Protein AF-Q0RM24-F1 (afdb_monomer)

Nearest PDB structures (foldseek):
  3k3b-assembly3_A  TM=1.480E-01  e=2.741E-01  Homo sapiens
  4ck5-assembly1_C  TM=2.122E-01  e=7.166E-01  Homo sapiens
  8s0a-assembly1_6  TM=1.921E-01  e=1.192E+00  Homo sapiens
  7z2b-assembly1_K  TM=1.631E-01  e=8.984E-01  Plasmodium berghei

Solvent-accessible surface area (backbone atoms only — not comparable to full-atom values): 17421 Å² total; per-residue (Å²): 140,77,78,56,64,67,58,55,50,51,52,54,48,41,65,38,74,48,38,35,44,36,42,53,46,60,43,83,47,97,96,42,74,45,79,42,55,34,78,29,42,29,41,36,21,80,44,65,67,60,40,52,49,47,38,71,72,53,35,55,24,93,93,54,67,85,38,81,45,58,58,77,79,52,95,60,68,24,30,37,35,50,26,57,32,36,55,46,57,30,32,30,50,50,62,84,27,58,48,69,38,36,32,28,60,54,97,79,41,74,79,40,47,21,71,78,58,38,22,82,86,71,46,71,41,84,56,66,86,51,64,68,62,18,55,60,24,35,73,39,101,72,46,78,20,34,35,54,38,29,35,39,43,30,33,44,73,96,50,76,22,18,35,34,35,73,37,69,46,71,68,30,34,52,51,48,49,63,44,40,60,55,48,52,66,53,21,75,73,66,37,69,47,55,29,36,43,32,41,41,80,43,78,42,75,58,80,95,48,78,68,42,73,41,43,31,60,42,70,46,50,46,89,83,43,86,55,60,72,72,52,46,51,51,51,50,51,50,51,48,53,52,52,52,42,50,73,70,63,72,72,75,67,90,44,62,56,58,36,48,53,47,37,70,67,36,90,46,53,70,54,28,49,55,39,47,57,46,34,56,77,70,69,31,39,78,41,73,32,69,52,96,84,72,59,77,68,40,36,42,45,58,54,44,53,53,51,52,54,78,52,51,74,80,87,125

Structure (mmCIF, N/CA/C/O backbone):
data_AF-Q0RM24-F1
#
_entry.id   AF-Q0RM24-F1
#
loop_
_atom_site.group_PDB
_atom_site.id
_atom_site.type_symbol
_atom_site.label_atom_id
_atom_site.label_alt_id
_atom_site.label_comp_id
_atom_site.label_asym_id
_atom_site.label_entity_id
_atom_site.label_seq_id
_atom_site.pdbx_PDB_ins_code
_atom_site.Cartn_x
_atom_site.Cartn_y
_atom_site.Cartn_z
_atom_site.occupancy
_atom_site.B_iso_or_equiv
_atom_site.auth_seq_id
_atom_site.auth_comp_id
_atom_site.auth_asym_id
_atom_site.auth_atom_id
_atom_site.pdbx_PDB_model_num
ATOM 1 N N . MET A 1 1 ? -37.686 -8.444 -3.417 1.00 42.50 1 MET A N 1
ATOM 2 C CA . MET A 1 1 ? -36.220 -8.418 -3.630 1.00 42.50 1 MET A CA 1
ATOM 3 C C . MET A 1 1 ? -35.760 -6.973 -3.541 1.00 42.50 1 MET A C 1
ATOM 5 O O . MET A 1 1 ? -35.612 -6.316 -4.558 1.00 42.50 1 MET A O 1
ATOM 9 N N . THR A 1 2 ? -35.566 -6.469 -2.328 1.00 38.19 2 THR A N 1
ATOM 10 C CA . THR A 1 2 ? -35.021 -5.128 -2.092 1.00 38.19 2 THR A CA 1
ATOM 11 C C . THR A 1 2 ? -33.765 -5.365 -1.274 1.00 38.19 2 THR A C 1
ATOM 13 O O . THR A 1 2 ? -33.801 -5.351 -0.051 1.00 38.19 2 THR A O 1
ATOM 16 N N . ARG A 1 3 ? -32.674 -5.767 -1.942 1.00 46.25 3 ARG A N 1
ATOM 17 C CA . ARG A 1 3 ? -31.364 -5.755 -1.282 1.00 46.25 3 ARG A CA 1
ATOM 18 C C . ARG A 1 3 ? -31.120 -4.306 -0.884 1.00 46.25 3 ARG A C 1
ATOM 20 O O . ARG A 1 3 ? -31.219 -3.426 -1.736 1.00 46.25 3 ARG A O 1
ATOM 27 N N . ASP A 1 4 ? -30.916 -4.084 0.408 1.00 57.97 4 ASP A N 1
ATOM 28 C CA . ASP A 1 4 ? -30.814 -2.762 1.009 1.00 57.97 4 ASP A CA 1
ATOM 29 C C . ASP A 1 4 ? -29.691 -1.982 0.309 1.00 57.97 4 ASP A C 1
ATOM 31 O O . ASP A 1 4 ? -28.510 -2.344 0.368 1.00 57.97 4 ASP A O 1
ATOM 35 N N . ILE A 1 5 ? -30.071 -0.932 -0.420 1.00 59.28 5 ILE A N 1
ATOM 36 C CA . ILE A 1 5 ? -29.158 -0.054 -1.167 1.00 59.28 5 ILE A CA 1
ATOM 37 C C . ILE A 1 5 ? -28.063 0.473 -0.226 1.00 59.28 5 ILE A C 1
ATOM 39 O O . ILE A 1 5 ? -26.921 0.664 -0.643 1.00 59.28 5 ILE A O 1
ATOM 43 N N . THR A 1 6 ? -28.378 0.602 1.064 1.00 53.28 6 THR A N 1
ATOM 44 C CA . THR A 1 6 ? -27.465 1.007 2.132 1.00 53.28 6 THR A CA 1
ATOM 45 C C . THR A 1 6 ? -26.314 0.018 2.345 1.00 53.28 6 THR A C 1
ATOM 47 O O . THR A 1 6 ? -25.174 0.439 2.537 1.00 53.28 6 THR A O 1
ATOM 50 N N . GLU A 1 7 ? -26.566 -1.294 2.290 1.00 53.31 7 GLU A N 1
ATOM 51 C CA . GLU A 1 7 ? -25.530 -2.325 2.457 1.00 53.31 7 GLU A CA 1
ATOM 52 C C . GLU A 1 7 ? -24.589 -2.354 1.247 1.00 53.31 7 GLU A C 1
ATOM 54 O O . GLU A 1 7 ? -23.365 -2.353 1.394 1.00 53.31 7 GLU A O 1
ATOM 59 N N . THR A 1 8 ? -25.160 -2.264 0.043 1.00 57.41 8 THR A N 1
ATOM 60 C CA . THR A 1 8 ? -24.386 -2.186 -1.206 1.00 57.41 8 THR A CA 1
ATOM 61 C C . THR A 1 8 ? -23.528 -0.922 -1.242 1.00 57.41 8 THR A C 1
ATOM 63 O O . THR A 1 8 ? -22.347 -0.985 -1.582 1.00 57.41 8 THR A O 1
ATOM 66 N N . PHE A 1 9 ? -24.082 0.218 -0.823 1.00 54.19 9 PHE A N 1
ATOM 67 C CA . PHE A 1 9 ? -23.356 1.481 -0.742 1.00 54.19 9 PHE A CA 1
ATOM 68 C C . PHE A 1 9 ? -22.213 1.424 0.281 1.00 54.19 9 PHE A C 1
ATOM 70 O O . PHE A 1 9 ? -21.104 1.857 -0.023 1.00 54.19 9 PHE A O 1
ATOM 77 N N . ARG A 1 10 ? -22.430 0.831 1.464 1.00 54.44 10 ARG A N 1
ATOM 78 C CA . ARG A 1 10 ? -21.374 0.646 2.479 1.00 54.44 10 ARG A CA 1
ATOM 79 C C . ARG A 1 10 ? -20.250 -0.264 1.990 1.00 54.44 10 ARG A C 1
ATOM 81 O O . ARG A 1 10 ? -19.085 0.047 2.228 1.00 54.44 10 ARG A O 1
ATOM 88 N N . LEU A 1 11 ? -20.573 -1.341 1.271 1.00 60.31 11 LEU A N 1
ATOM 89 C CA . LEU A 1 11 ? -19.570 -2.205 0.642 1.00 60.31 11 LEU A CA 1
ATOM 90 C C . LEU A 1 11 ? -18.782 -1.435 -0.424 1.00 60.31 11 LEU A C 1
ATOM 92 O O . LEU A 1 11 ? -17.556 -1.395 -0.367 1.00 60.31 11 LEU A O 1
ATOM 96 N N . GLN A 1 12 ? -19.458 -0.740 -1.339 1.00 65.88 12 GLN A N 1
ATOM 97 C CA . GLN A 1 12 ? -18.798 0.089 -2.354 1.00 65.88 12 GLN A CA 1
ATOM 98 C C . GLN A 1 12 ? -17.913 1.182 -1.732 1.00 65.88 12 GLN A C 1
ATOM 100 O O . GLN A 1 12 ? -16.804 1.435 -2.207 1.00 65.88 12 GLN A O 1
ATOM 105 N N . GLN A 1 13 ? -18.359 1.795 -0.635 1.00 59.84 13 GLN A N 1
ATOM 106 C CA . GLN A 1 13 ? -17.600 2.799 0.104 1.00 59.84 13 GLN A CA 1
ATOM 107 C C . GLN A 1 13 ? -16.377 2.198 0.812 1.00 59.84 13 GLN A C 1
ATOM 109 O O . GLN A 1 13 ? -15.323 2.833 0.823 1.00 59.84 13 GLN A O 1
ATOM 114 N N . ALA A 1 14 ? -16.479 0.976 1.346 1.00 59.88 14 ALA A N 1
ATOM 115 C CA . ALA A 1 14 ? -15.355 0.256 1.946 1.00 59.88 14 ALA A CA 1
ATOM 116 C C . ALA A 1 14 ? -14.264 -0.078 0.916 1.00 59.88 14 ALA A C 1
ATOM 118 O O . ALA A 1 14 ? -13.079 0.008 1.228 1.00 59.88 14 ALA A O 1
ATOM 119 N N . TYR A 1 15 ? -14.641 -0.385 -0.328 1.00 69.62 15 TYR A N 1
ATOM 120 C CA . TYR A 1 15 ? -13.674 -0.646 -1.399 1.00 69.62 15 TYR A CA 1
ATOM 121 C C . TYR A 1 15 ? -13.157 0.619 -2.089 1.00 69.62 15 TYR A C 1
ATOM 123 O O . TYR A 1 15 ? -12.116 0.567 -2.752 1.00 69.62 15 TYR A O 1
ATOM 131 N N . ARG A 1 16 ? -13.811 1.775 -1.908 1.00 84.31 16 ARG A N 1
ATOM 132 C CA . ARG A 1 16 ? -13.313 3.045 -2.441 1.00 84.31 16 ARG A CA 1
ATOM 133 C C . ARG A 1 16 ? -11.966 3.379 -1.804 1.00 84.31 16 ARG A C 1
ATOM 135 O O . ARG A 1 16 ? -11.838 3.452 -0.583 1.00 84.31 16 ARG A O 1
ATOM 142 N N . ARG A 1 17 ? -10.972 3.650 -2.651 1.00 89.56 17 ARG A N 1
ATOM 143 C CA . ARG A 1 17 ? -9.636 4.045 -2.202 1.00 89.56 17 ARG A CA 1
ATOM 144 C C . ARG A 1 17 ? -9.695 5.360 -1.421 1.00 89.56 17 ARG A C 1
ATOM 146 O O . ARG A 1 17 ? -9.925 6.419 -2.003 1.00 89.56 17 ARG A O 1
ATOM 153 N N . ALA A 1 18 ? -9.448 5.284 -0.118 1.00 94.81 18 ALA A N 1
ATOM 154 C CA . ALA A 1 18 ? -9.369 6.419 0.795 1.00 94.81 18 ALA A CA 1
ATOM 155 C C . ALA A 1 18 ? -8.023 7.148 0.698 1.00 94.81 18 ALA A C 1
ATOM 157 O O . ALA A 1 18 ? -7.959 8.369 0.871 1.00 94.81 18 ALA A O 1
ATOM 158 N N . GLY A 1 19 ? -6.945 6.421 0.390 1.00 95.44 19 GLY A N 1
ATOM 159 C CA . GLY A 1 19 ? -5.615 7.011 0.361 1.00 95.44 19 GLY A CA 1
ATOM 160 C C . GLY A 1 19 ? -4.485 6.068 -0.035 1.00 95.44 19 GLY A C 1
ATOM 161 O O . GLY A 1 19 ? -4.667 5.080 -0.757 1.00 95.44 19 GLY A O 1
ATOM 162 N N . ALA A 1 20 ? -3.283 6.429 0.404 1.00 95.69 20 ALA A N 1
ATOM 163 C CA . ALA A 1 20 ? -2.070 5.644 0.225 1.00 95.69 20 ALA A CA 1
ATOM 164 C C . ALA A 1 20 ? -1.285 5.529 1.534 1.00 95.69 20 ALA A C 1
ATOM 166 O O . ALA A 1 20 ? -1.289 6.472 2.328 1.00 95.69 20 ALA A O 1
ATOM 167 N N . ILE A 1 21 ? -0.614 4.392 1.703 1.00 96.69 21 ILE A N 1
ATOM 168 C CA . ILE A 1 21 ? 0.318 4.104 2.797 1.00 96.69 21 ILE A CA 1
ATOM 169 C C . ILE A 1 21 ? 1.735 4.174 2.232 1.00 96.69 21 ILE A C 1
ATOM 171 O O . ILE A 1 21 ? 2.003 3.643 1.152 1.00 96.69 21 ILE A O 1
ATOM 175 N N . HIS A 1 22 ? 2.629 4.823 2.967 1.00 94.81 22 HIS A N 1
ATOM 176 C CA . HIS A 1 22 ? 4.019 5.052 2.601 1.00 94.81 22 HIS A CA 1
ATOM 177 C C . HIS A 1 22 ? 4.939 4.484 3.678 1.00 94.81 22 HIS A C 1
ATOM 179 O O . HIS A 1 22 ? 4.685 4.648 4.871 1.00 94.81 22 HIS A O 1
ATOM 185 N N . VAL A 1 23 ? 6.018 3.849 3.226 1.00 94.06 23 VAL A N 1
ATOM 186 C CA . VAL A 1 23 ? 7.122 3.333 4.059 1.00 94.06 23 VAL A CA 1
ATOM 187 C C . VAL A 1 23 ? 8.434 4.073 3.790 1.00 94.06 23 VAL A C 1
ATOM 189 O O . VAL A 1 23 ? 9.440 3.826 4.434 1.00 94.06 23 VAL A O 1
ATOM 192 N N . GLY A 1 24 ? 8.429 4.990 2.828 1.00 91.69 24 GLY A N 1
ATOM 193 C CA . GLY A 1 24 ? 9.565 5.800 2.420 1.00 91.69 24 GLY A CA 1
ATOM 194 C C . GLY A 1 24 ? 9.068 7.094 1.786 1.00 91.69 24 GLY A C 1
ATOM 195 O O . GLY A 1 24 ? 7.896 7.199 1.409 1.00 91.69 24 GLY A O 1
ATOM 196 N N . GLU A 1 25 ? 9.954 8.068 1.650 1.00 89.88 25 GLU A N 1
ATOM 197 C CA . GLU A 1 25 ? 9.706 9.317 0.936 1.00 89.88 25 GLU A CA 1
ATOM 198 C C . GLU A 1 25 ? 10.803 9.547 -0.099 1.00 89.88 25 GLU A C 1
ATOM 200 O O . GLU A 1 25 ? 11.971 9.299 0.165 1.00 89.88 25 GLU A O 1
ATOM 205 N N . ALA A 1 26 ? 10.428 10.026 -1.283 1.00 87.38 26 ALA A N 1
ATOM 206 C CA . ALA A 1 26 ? 11.392 10.556 -2.234 1.00 87.38 26 ALA A CA 1
ATOM 207 C C . ALA A 1 26 ? 11.564 12.052 -1.959 1.00 87.38 26 ALA A C 1
ATOM 209 O O . ALA A 1 26 ? 10.606 12.815 -2.120 1.00 87.38 26 ALA A O 1
ATOM 210 N N . ILE A 1 27 ? 12.762 12.455 -1.550 1.00 89.19 27 ILE A N 1
ATOM 211 C CA . ILE A 1 27 ? 13.136 13.856 -1.363 1.00 89.19 27 ILE A CA 1
ATOM 212 C C . ILE A 1 27 ? 13.997 14.321 -2.544 1.00 89.19 27 ILE A C 1
ATOM 214 O O . ILE A 1 27 ? 14.779 13.532 -3.077 1.00 89.19 27 ILE A O 1
ATOM 218 N N . PRO A 1 28 ? 13.842 15.571 -3.004 1.00 86.06 28 PRO A N 1
ATOM 219 C CA . PRO A 1 28 ? 14.744 16.137 -3.997 1.00 86.06 28 PRO A CA 1
ATOM 220 C C . PRO A 1 28 ? 16.124 16.394 -3.371 1.00 86.06 28 PRO A C 1
ATOM 222 O O . PRO A 1 28 ? 16.210 17.006 -2.310 1.00 86.06 28 PRO A O 1
ATOM 225 N N . GLU A 1 29 ? 17.186 15.956 -4.039 1.00 85.81 29 GLU A N 1
ATOM 226 C CA . GLU A 1 29 ? 18.588 16.171 -3.659 1.00 85.81 29 GLU A CA 1
ATOM 227 C C . GLU A 1 29 ? 19.406 16.337 -4.944 1.00 85.81 29 GLU A C 1
ATOM 229 O O . GLU A 1 29 ? 19.254 15.532 -5.851 1.00 85.81 29 GLU A O 1
ATOM 234 N N . ASP A 1 30 ? 20.179 17.418 -5.086 1.00 81.50 30 ASP A N 1
ATOM 235 C CA . ASP A 1 30 ? 21.082 17.696 -6.221 1.00 81.50 30 ASP A CA 1
ATOM 236 C C . ASP A 1 30 ? 20.591 17.226 -7.608 1.00 81.50 30 ASP A C 1
ATOM 238 O O . ASP A 1 30 ? 21.245 16.462 -8.322 1.00 81.50 30 ASP A O 1
ATOM 242 N N . GLY A 1 31 ? 19.382 17.650 -7.993 1.00 75.06 31 GLY A N 1
ATOM 243 C CA . GLY A 1 31 ? 18.791 17.341 -9.304 1.00 75.06 31 GLY A CA 1
ATOM 244 C C . GLY A 1 31 ? 18.303 15.896 -9.487 1.00 75.06 31 GLY A C 1
ATOM 245 O O . GLY A 1 31 ? 17.778 15.561 -10.551 1.00 75.06 31 GLY A O 1
ATOM 246 N N . HIS A 1 32 ? 18.415 15.057 -8.460 1.00 76.50 32 HIS A N 1
ATOM 247 C CA . HIS A 1 32 ? 17.892 13.700 -8.402 1.00 76.50 32 HIS A CA 1
ATOM 248 C C . HIS A 1 32 ? 16.915 13.526 -7.226 1.00 76.50 32 HIS A C 1
ATOM 250 O O . HIS A 1 32 ? 16.659 14.433 -6.436 1.00 76.50 32 HIS A O 1
ATOM 256 N N . ALA A 1 33 ? 16.257 12.370 -7.174 1.00 82.19 33 ALA A N 1
ATOM 257 C CA . ALA A 1 33 ? 15.361 12.016 -6.083 1.00 82.19 33 ALA A CA 1
ATOM 258 C C . ALA A 1 33 ? 16.054 10.974 -5.208 1.00 82.19 33 ALA A C 1
ATOM 260 O O . ALA A 1 33 ? 16.310 9.866 -5.683 1.00 82.19 33 ALA A O 1
ATOM 261 N N . ARG A 1 34 ? 16.317 11.299 -3.941 1.00 85.12 34 ARG A N 1
ATOM 262 C CA . ARG A 1 34 ? 16.798 10.325 -2.961 1.00 85.12 34 ARG A CA 1
ATOM 263 C C . ARG A 1 34 ? 15.626 9.711 -2.211 1.00 85.12 34 ARG A C 1
ATOM 265 O O . ARG A 1 34 ? 14.739 10.411 -1.726 1.00 85.12 34 ARG A O 1
ATOM 272 N N . ALA A 1 35 ? 15.625 8.386 -2.101 1.00 85.50 35 ALA A N 1
ATOM 273 C CA . ALA A 1 35 ? 14.681 7.672 -1.255 1.00 85.50 35 ALA A CA 1
ATOM 274 C C . ALA A 1 35 ? 15.163 7.697 0.203 1.00 85.50 35 ALA A C 1
ATOM 276 O O . ALA A 1 35 ? 16.261 7.242 0.507 1.00 85.50 35 ALA A O 1
ATOM 277 N N . VAL A 1 36 ? 14.324 8.201 1.101 1.00 90.69 36 VAL A N 1
ATOM 278 C CA . VAL A 1 36 ? 14.539 8.194 2.548 1.00 90.69 36 VAL A CA 1
ATOM 279 C C . VAL A 1 36 ? 13.592 7.170 3.171 1.00 90.69 36 VAL A C 1
ATOM 281 O O . VAL A 1 36 ? 12.374 7.281 2.984 1.00 90.69 36 VAL A O 1
ATOM 284 N N . PRO A 1 37 ? 14.110 6.155 3.884 1.00 92.25 37 PRO A N 1
ATOM 285 C CA . PRO A 1 37 ? 13.267 5.193 4.580 1.00 92.25 37 PRO A CA 1
ATOM 286 C C . PRO A 1 37 ? 12.514 5.872 5.733 1.00 92.25 37 PRO A C 1
ATOM 288 O O . PRO A 1 37 ? 13.048 6.754 6.403 1.00 92.25 37 PRO A O 1
ATOM 291 N N . LEU A 1 38 ? 11.272 5.454 5.985 1.00 93.38 38 LEU A N 1
ATOM 292 C CA . LEU A 1 38 ? 10.514 5.868 7.165 1.00 93.38 38 LEU A CA 1
ATOM 293 C C . LEU A 1 38 ? 10.550 4.755 8.211 1.00 93.38 38 LEU A C 1
ATOM 295 O O . LEU A 1 38 ? 10.374 3.584 7.886 1.00 93.38 38 LEU A O 1
ATOM 299 N N . GLU A 1 39 ? 10.720 5.123 9.479 1.00 93.25 39 GLU A N 1
ATOM 300 C CA . GLU A 1 39 ? 10.642 4.155 10.581 1.00 93.25 39 GLU A CA 1
ATOM 301 C C . GLU A 1 39 ? 9.204 3.790 10.961 1.00 93.25 39 GLU A C 1
ATOM 303 O O . GLU A 1 39 ? 8.977 2.793 11.640 1.00 93.25 39 GLU A O 1
ATOM 308 N N . THR A 1 40 ? 8.241 4.637 10.594 1.00 95.00 40 THR A N 1
ATOM 309 C CA . THR A 1 40 ? 6.817 4.485 10.900 1.00 95.00 40 THR A CA 1
ATOM 310 C C . THR A 1 40 ? 5.981 4.617 9.635 1.00 95.00 40 THR A C 1
ATOM 312 O O . THR A 1 40 ? 6.424 5.136 8.607 1.00 95.00 40 THR A O 1
ATOM 315 N N . LEU A 1 41 ? 4.745 4.129 9.700 1.00 96.06 41 LEU A N 1
ATOM 316 C CA . LEU A 1 41 ? 3.811 4.207 8.591 1.00 96.06 41 LEU A CA 1
ATOM 317 C C . LEU A 1 41 ? 3.318 5.643 8.416 1.00 96.06 41 LEU A C 1
ATOM 319 O O . LEU A 1 41 ? 2.829 6.285 9.352 1.00 96.06 41 LEU A O 1
ATOM 323 N N . ARG A 1 42 ? 3.383 6.131 7.180 1.00 96.69 42 ARG A N 1
ATOM 324 C CA . ARG A 1 42 ? 2.799 7.413 6.785 1.00 96.69 42 ARG A CA 1
ATOM 325 C C . ARG A 1 42 ? 1.566 7.181 5.933 1.00 96.69 42 ARG A C 1
ATOM 327 O O . ARG A 1 42 ? 1.584 6.399 4.986 1.00 96.69 42 ARG A O 1
ATOM 334 N N . PHE A 1 43 ? 0.510 7.927 6.213 1.00 97.19 43 PHE A N 1
ATOM 335 C CA . PHE A 1 43 ? -0.728 7.888 5.446 1.00 97.19 43 PHE A CA 1
ATOM 336 C C . PHE A 1 43 ? -0.895 9.185 4.661 1.00 97.19 43 PHE A C 1
ATOM 338 O O . PHE A 1 43 ? -0.498 10.263 5.103 1.00 97.19 43 PHE A O 1
ATOM 345 N N . SER A 1 44 ? -1.496 9.089 3.475 1.00 96.88 44 SER A N 1
ATOM 346 C CA . SER A 1 44 ? -1.871 10.267 2.693 1.00 96.88 44 SER A CA 1
ATOM 347 C C . SER A 1 44 ? -3.255 10.135 2.077 1.00 96.88 44 SER A C 1
ATOM 349 O O . SER A 1 44 ? -3.615 9.066 1.580 1.00 96.88 44 SER A O 1
ATOM 351 N N . THR A 1 45 ? -4.014 11.226 2.057 1.00 96.44 45 THR A N 1
ATOM 352 C CA . THR A 1 45 ? -5.375 11.270 1.505 1.00 96.44 45 THR A CA 1
ATOM 353 C C . THR A 1 45 ? -5.714 12.666 0.972 1.00 96.44 45 THR A C 1
ATOM 355 O O . THR A 1 45 ? -5.066 13.650 1.312 1.00 96.44 45 THR A O 1
ATOM 358 N N . GLN A 1 46 ? -6.726 12.769 0.111 1.00 95.31 46 GLN A N 1
ATOM 359 C CA . GLN A 1 46 ? -7.251 14.058 -0.358 1.00 95.31 46 GLN A CA 1
ATOM 360 C C . GLN A 1 46 ? -8.176 14.723 0.681 1.00 95.31 46 GLN A C 1
ATOM 362 O O . GLN A 1 46 ? -8.327 15.942 0.678 1.00 95.31 46 GLN A O 1
ATOM 367 N N . SER A 1 47 ? -8.787 13.947 1.584 1.00 95.56 47 SER A N 1
ATOM 368 C CA . SER A 1 47 ? -9.753 14.457 2.567 1.00 95.56 47 SER A CA 1
ATOM 369 C C . SER A 1 47 ? -9.079 14.809 3.891 1.00 95.56 47 SER A C 1
ATOM 371 O O . SER A 1 47 ? -8.446 13.964 4.523 1.00 95.56 47 SER A O 1
ATOM 373 N N . ARG A 1 48 ? -9.291 16.046 4.357 1.00 96.31 48 ARG A N 1
ATOM 374 C CA . ARG A 1 48 ? -8.848 16.476 5.690 1.00 96.31 48 ARG A CA 1
ATOM 375 C C . ARG A 1 48 ? -9.518 15.661 6.795 1.00 96.31 48 ARG A C 1
ATOM 377 O O . ARG A 1 48 ? -8.841 15.290 7.746 1.00 96.31 48 ARG A O 1
ATOM 384 N N . GLN A 1 49 ? -10.812 15.355 6.654 1.00 96.25 49 GLN A N 1
ATOM 385 C CA . GLN A 1 49 ? -11.545 14.572 7.653 1.00 96.25 49 GLN A CA 1
ATOM 386 C C . GLN A 1 49 ? -10.957 13.167 7.797 1.00 96.25 49 GLN A C 1
ATOM 388 O O . GLN A 1 49 ? -10.699 12.730 8.912 1.00 96.25 49 GLN A O 1
ATOM 393 N N . ILE A 1 50 ? -10.662 12.488 6.680 1.00 96.06 50 ILE A N 1
ATOM 394 C CA . ILE A 1 50 ? -10.016 11.168 6.728 1.00 96.06 50 ILE A CA 1
ATOM 395 C C . ILE A 1 50 ? -8.642 11.275 7.399 1.00 96.06 50 ILE A C 1
ATOM 397 O O . ILE A 1 50 ? -8.319 10.444 8.239 1.00 96.06 50 ILE A O 1
ATOM 401 N N . ALA A 1 51 ? -7.848 12.304 7.089 1.00 97.06 51 ALA A N 1
ATOM 402 C CA . ALA A 1 51 ? -6.548 12.505 7.730 1.00 97.06 51 ALA A CA 1
ATOM 403 C C . ALA A 1 51 ? -6.662 12.713 9.254 1.00 97.06 51 ALA A C 1
ATOM 405 O O . ALA A 1 51 ? -5.866 12.159 10.009 1.00 97.06 51 ALA A O 1
ATOM 406 N N . GLN A 1 52 ? -7.678 13.449 9.712 1.00 96.81 52 GLN A N 1
ATOM 407 C CA . GLN A 1 52 ? -7.980 13.611 11.138 1.00 96.81 52 GLN A CA 1
ATOM 408 C C . GLN A 1 52 ? -8.369 12.283 11.794 1.00 96.81 52 GLN A C 1
ATOM 410 O O . GLN A 1 52 ? -7.875 11.986 12.877 1.00 96.81 52 GLN A O 1
ATOM 415 N N . THR A 1 53 ? -9.188 11.460 11.130 1.00 96.19 53 THR A N 1
ATOM 416 C CA . THR A 1 53 ? -9.508 10.108 11.612 1.00 96.19 53 THR A CA 1
ATOM 417 C C . THR A 1 53 ? -8.250 9.256 11.732 1.00 96.19 53 THR A C 1
ATOM 419 O O . THR A 1 53 ? -8.042 8.642 12.768 1.00 96.19 53 THR A O 1
ATOM 422 N N . VAL A 1 54 ? -7.364 9.272 10.730 1.00 96.69 54 VAL A N 1
ATOM 423 C CA . VAL A 1 54 ? -6.091 8.536 10.800 1.00 96.69 54 VAL A CA 1
ATOM 424 C C . VAL A 1 54 ? -5.257 8.980 12.000 1.00 96.69 54 VAL A C 1
ATOM 426 O O . VAL A 1 54 ? -4.782 8.131 12.749 1.00 96.69 54 VAL A O 1
ATOM 429 N N . ALA A 1 55 ? -5.103 10.290 12.208 1.00 96.12 55 ALA A N 1
ATOM 430 C CA . ALA A 1 55 ? -4.353 10.825 13.343 1.00 96.12 55 ALA A CA 1
ATOM 431 C C . ALA A 1 55 ? -4.972 10.429 14.693 1.00 96.12 55 ALA A C 1
ATOM 433 O O . ALA A 1 55 ? -4.240 10.086 15.616 1.00 96.12 55 ALA A O 1
ATOM 434 N N . ALA A 1 56 ? -6.304 10.440 14.800 1.00 94.62 56 ALA A N 1
ATOM 435 C CA . ALA A 1 56 ? -7.012 10.038 16.013 1.00 94.62 56 ALA A CA 1
ATOM 436 C C . ALA A 1 56 ? -6.910 8.528 16.287 1.00 94.62 56 ALA A C 1
ATOM 438 O O . ALA A 1 56 ? -6.764 8.125 17.435 1.00 94.62 56 ALA A O 1
ATOM 439 N N . THR A 1 57 ? -6.976 7.692 15.246 1.00 93.69 57 THR A N 1
ATOM 440 C CA . THR A 1 57 ? -6.954 6.227 15.376 1.00 93.69 57 THR A CA 1
ATOM 441 C C . THR A 1 57 ? -5.547 5.678 15.601 1.00 93.69 57 THR A C 1
ATOM 443 O O . THR A 1 57 ? -5.379 4.765 16.402 1.00 93.69 57 THR A O 1
ATOM 446 N N . LEU A 1 58 ? -4.541 6.197 14.891 1.00 94.06 58 LEU A N 1
ATOM 447 C CA . LEU A 1 58 ? -3.178 5.643 14.896 1.00 94.06 58 LEU A CA 1
ATOM 448 C C . LEU A 1 58 ? -2.172 6.474 15.701 1.00 94.06 58 LEU A C 1
ATOM 450 O O . LEU A 1 58 ? -1.042 6.031 15.902 1.00 94.06 58 LEU A O 1
ATOM 454 N N . GLY A 1 59 ? -2.566 7.667 16.149 1.00 93.50 59 GLY A N 1
ATOM 455 C CA . GLY A 1 59 ? -1.679 8.613 16.815 1.00 93.50 59 GLY A CA 1
ATOM 456 C C . GLY A 1 59 ? -0.672 9.258 15.859 1.00 93.50 59 GLY A C 1
ATOM 457 O O . GLY A 1 59 ? -0.212 8.662 14.882 1.00 93.50 59 GLY A O 1
ATOM 458 N N . LEU A 1 60 ? -0.301 10.502 16.152 1.00 93.75 60 LEU A N 1
ATOM 459 C CA . LEU A 1 60 ? 0.789 11.193 15.466 1.00 93.75 60 LEU A CA 1
ATOM 460 C C . LEU A 1 60 ? 2.129 10.829 16.109 1.00 93.75 60 LEU A C 1
ATOM 462 O O . LEU A 1 60 ? 2.217 10.637 17.322 1.00 93.75 60 LEU A O 1
ATOM 466 N N . ARG A 1 61 ? 3.189 10.769 15.301 1.00 93.81 61 ARG A N 1
ATOM 467 C CA . ARG A 1 61 ? 4.560 10.708 15.822 1.00 93.81 61 ARG A CA 1
ATOM 468 C C . ARG A 1 61 ? 4.851 11.974 16.651 1.00 93.81 61 ARG A C 1
ATOM 470 O O . ARG A 1 61 ? 4.347 13.039 16.288 1.00 93.81 61 ARG A O 1
ATOM 477 N N . PRO A 1 62 ? 5.676 11.912 17.714 1.00 90.19 62 PRO A N 1
ATOM 478 C CA . PRO A 1 62 ? 6.093 13.110 18.440 1.00 90.19 62 PRO A CA 1
ATOM 479 C C . PRO A 1 62 ? 6.605 14.209 17.498 1.00 90.19 62 PRO A C 1
ATOM 481 O O . PRO A 1 62 ? 7.407 13.944 16.602 1.00 90.19 62 PRO A O 1
ATOM 484 N N . GLY A 1 63 ? 6.091 15.429 17.675 1.00 88.31 63 GLY A N 1
ATOM 485 C CA . GLY A 1 63 ? 6.424 16.588 16.841 1.00 88.31 63 GLY A CA 1
ATOM 486 C C . GLY A 1 63 ? 5.786 16.610 15.446 1.00 88.31 63 GLY A C 1
ATOM 487 O O . GLY A 1 63 ? 6.007 17.565 14.708 1.00 88.31 63 GLY A O 1
ATOM 488 N N . ALA A 1 64 ? 4.994 15.603 15.062 1.00 91.69 64 ALA A N 1
ATOM 489 C CA . ALA A 1 64 ? 4.275 15.615 13.793 1.00 91.69 64 ALA A CA 1
ATOM 490 C C . ALA A 1 64 ? 2.961 16.402 13.884 1.00 91.69 64 ALA A C 1
ATOM 492 O O . ALA A 1 64 ? 2.289 16.420 14.916 1.00 91.69 64 ALA A O 1
ATOM 493 N N . SER A 1 65 ? 2.564 17.003 12.762 1.00 91.38 65 SER A N 1
ATOM 494 C CA . SER A 1 65 ? 1.285 17.690 12.611 1.00 91.38 65 SER A CA 1
ATOM 495 C C . SER A 1 65 ? 0.585 17.278 11.309 1.00 91.38 65 SER A C 1
ATOM 497 O O . SER A 1 65 ? 1.192 16.686 10.412 1.00 91.38 65 SER A O 1
ATOM 499 N N . LEU A 1 66 ? -0.724 17.532 11.217 1.00 93.69 66 LEU A N 1
ATOM 500 C CA . LEU A 1 66 ? -1.488 17.291 9.993 1.00 93.69 66 LEU A CA 1
ATOM 501 C C . LEU A 1 66 ? -1.187 18.386 8.972 1.00 93.69 66 LEU A C 1
ATOM 503 O O . LEU A 1 66 ? -1.659 19.515 9.105 1.00 93.69 66 LEU A O 1
ATOM 507 N N . GLU A 1 67 ? -0.470 18.029 7.913 1.00 92.06 67 GLU A N 1
ATOM 508 C CA . GLU A 1 67 ? 0.021 18.993 6.929 1.00 92.06 67 GLU A CA 1
ATOM 509 C C . GLU A 1 67 ? -0.459 18.663 5.523 1.00 92.06 67 GLU A C 1
ATOM 511 O O . GLU A 1 67 ? -0.619 17.496 5.146 1.00 92.06 67 GLU A O 1
ATOM 516 N N . ARG A 1 68 ? -0.648 19.707 4.710 1.00 95.50 68 ARG A N 1
ATOM 517 C CA . ARG A 1 68 ? -0.730 19.523 3.264 1.00 95.50 68 ARG A CA 1
ATOM 518 C C . ARG A 1 68 ? 0.672 19.409 2.692 1.00 95.50 68 ARG A C 1
ATOM 520 O O . ARG A 1 68 ? 1.509 20.276 2.897 1.00 95.50 68 ARG A O 1
ATOM 527 N N . TRP A 1 69 ? 0.879 18.356 1.923 1.00 92.62 69 TRP A N 1
ATOM 528 C CA . TRP A 1 69 ? 2.147 18.008 1.310 1.00 92.62 69 TRP A CA 1
ATOM 529 C C . TRP A 1 69 ? 1.894 17.458 -0.090 1.00 92.62 69 TRP A C 1
ATOM 531 O O . TRP A 1 69 ? 0.930 16.722 -0.321 1.00 92.62 69 TRP A O 1
ATOM 541 N N . THR A 1 70 ? 2.753 17.815 -1.037 1.00 92.75 70 THR A N 1
ATOM 542 C CA . THR A 1 70 ? 2.723 17.266 -2.394 1.00 92.75 70 THR A CA 1
ATOM 543 C C . THR A 1 70 ? 3.885 16.288 -2.520 1.00 92.75 70 THR A C 1
ATOM 545 O O . THR A 1 70 ? 5.028 16.742 -2.550 1.00 92.75 70 THR A O 1
ATOM 548 N N . PRO A 1 71 ? 3.628 14.968 -2.592 1.00 87.50 71 PRO A N 1
ATOM 549 C CA . PRO A 1 71 ? 4.686 13.999 -2.846 1.00 87.50 71 PRO A CA 1
ATOM 550 C C . PRO A 1 71 ? 5.455 14.350 -4.118 1.00 87.50 71 PRO A C 1
ATOM 552 O O . PRO A 1 71 ? 4.859 14.832 -5.086 1.00 87.50 71 PRO A O 1
ATOM 555 N N . LEU A 1 72 ? 6.754 14.058 -4.150 1.00 85.19 72 LEU A N 1
ATOM 556 C CA . LEU A 1 72 ? 7.562 14.284 -5.343 1.00 85.19 72 LEU A CA 1
ATOM 557 C C . LEU A 1 72 ? 6.945 13.558 -6.553 1.00 85.19 72 LEU A C 1
ATOM 559 O O . LEU A 1 72 ? 6.598 12.379 -6.488 1.00 85.19 72 LEU A O 1
ATOM 563 N N . GLY A 1 73 ? 6.751 14.289 -7.653 1.00 79.81 73 GLY A N 1
ATOM 564 C CA . GLY A 1 73 ? 6.101 13.779 -8.866 1.00 79.81 73 GLY A CA 1
ATOM 565 C C . GLY A 1 73 ? 4.567 13.696 -8.812 1.00 79.81 73 GLY A C 1
ATOM 566 O O . GLY A 1 73 ? 3.947 13.344 -9.818 1.00 79.81 73 GLY A O 1
ATOM 567 N N . ALA A 1 74 ? 3.923 14.035 -7.690 1.00 84.31 74 ALA A N 1
ATOM 568 C CA . ALA A 1 74 ? 2.468 14.132 -7.615 1.00 84.31 74 ALA A CA 1
ATOM 569 C C . ALA A 1 74 ? 1.956 15.456 -8.208 1.00 84.31 74 ALA A C 1
ATOM 571 O O . ALA A 1 74 ? 2.576 16.506 -8.078 1.00 84.31 74 ALA A O 1
ATOM 572 N N . ARG A 1 75 ? 0.773 15.411 -8.834 1.00 85.25 75 ARG A N 1
ATOM 573 C CA . ARG A 1 75 ? 0.134 16.586 -9.461 1.00 85.25 75 ARG A CA 1
ATOM 574 C C . ARG A 1 75 ? -0.678 17.450 -8.495 1.00 85.25 75 ARG A C 1
ATOM 576 O O . ARG A 1 75 ? -1.026 18.570 -8.844 1.00 85.25 75 ARG A O 1
ATOM 583 N N . SER A 1 76 ? -1.043 16.922 -7.328 1.00 89.31 76 SER A N 1
ATOM 584 C CA . SER A 1 76 ? -1.895 17.623 -6.366 1.00 89.31 76 SER A CA 1
ATOM 585 C C . SER A 1 76 ? -1.457 17.381 -4.922 1.00 89.31 76 SER A C 1
ATOM 587 O O . SER A 1 76 ? -1.025 16.266 -4.597 1.00 89.31 76 SER A O 1
ATOM 589 N N . PRO A 1 77 ? -1.587 18.403 -4.052 1.00 94.75 77 PRO A N 1
ATOM 590 C CA . PRO A 1 77 ? -1.300 18.267 -2.632 1.00 94.75 77 PRO A CA 1
ATOM 591 C C . PRO A 1 77 ? -2.274 17.290 -1.977 1.00 94.75 77 PRO A C 1
ATOM 593 O O . PRO A 1 77 ? -3.432 17.169 -2.377 1.00 94.75 77 PRO A O 1
ATOM 596 N N . ARG A 1 78 ? -1.802 16.612 -0.935 1.00 96.38 78 ARG A N 1
ATOM 597 C CA . ARG A 1 78 ? -2.558 15.672 -0.106 1.00 96.38 78 ARG A CA 1
ATOM 598 C C . ARG A 1 78 ? -2.351 16.014 1.358 1.00 96.38 78 ARG A C 1
ATOM 600 O O . ARG A 1 78 ? -1.343 16.605 1.724 1.00 96.38 78 ARG A O 1
ATOM 607 N N . TRP A 1 79 ? -3.288 15.612 2.199 1.00 97.56 79 TRP A N 1
ATOM 608 C CA . TRP A 1 79 ? -3.063 15.583 3.635 1.00 97.56 79 TRP A CA 1
ATOM 609 C C . TRP A 1 79 ? -2.137 14.425 3.970 1.00 97.56 79 TRP A C 1
ATOM 611 O O . TRP A 1 79 ? -2.399 13.293 3.557 1.00 97.56 79 TRP A O 1
ATOM 621 N N . ARG A 1 80 ? -1.059 14.732 4.685 1.00 96.56 80 ARG A N 1
ATOM 622 C CA . ARG A 1 80 ? -0.062 13.796 5.195 1.00 96.56 80 ARG A CA 1
ATOM 623 C C . ARG A 1 80 ? -0.301 13.563 6.681 1.00 96.56 80 ARG A C 1
ATOM 625 O O . ARG A 1 80 ? -0.563 14.510 7.420 1.00 96.56 80 ARG A O 1
ATOM 632 N N . VAL A 1 81 ? -0.197 12.305 7.095 1.00 97.31 81 VAL A N 1
ATOM 633 C CA . VAL A 1 81 ? -0.282 11.892 8.496 1.00 97.31 81 VAL A CA 1
ATOM 634 C C . VAL A 1 81 ? 0.916 11.010 8.812 1.00 97.31 81 VAL A C 1
ATOM 636 O O . VAL A 1 81 ? 1.001 9.878 8.330 1.00 97.31 81 VAL A O 1
ATOM 639 N N . ASP A 1 82 ? 1.832 11.543 9.612 1.00 96.56 82 ASP A N 1
ATOM 640 C CA . ASP A 1 82 ? 3.018 10.827 10.077 1.00 96.56 82 ASP A CA 1
ATOM 641 C C . ASP A 1 82 ? 2.686 10.176 11.411 1.00 96.56 82 ASP A C 1
ATOM 643 O O . ASP A 1 82 ? 2.597 10.847 12.442 1.00 96.56 82 ASP A O 1
ATOM 647 N N . THR A 1 83 ? 2.433 8.869 11.375 1.00 96.00 83 THR A N 1
ATOM 648 C CA . THR A 1 83 ? 1.955 8.146 12.555 1.00 96.00 83 THR A CA 1
ATOM 649 C C . THR A 1 83 ? 3.113 7.705 13.444 1.00 96.00 83 THR A C 1
ATOM 651 O O . THR A 1 83 ? 4.254 7.592 12.989 1.00 96.00 83 THR A O 1
ATOM 654 N N . ALA A 1 84 ? 2.825 7.426 14.716 1.00 91.56 84 ALA A N 1
ATOM 655 C CA . ALA A 1 84 ? 3.765 6.730 15.599 1.00 91.56 84 ALA A CA 1
ATOM 656 C C . ALA A 1 84 ? 3.805 5.209 15.327 1.00 91.56 84 ALA A C 1
ATOM 658 O O . ALA A 1 84 ? 4.693 4.507 15.811 1.00 91.56 84 ALA A O 1
ATOM 659 N N . ALA A 1 85 ? 2.845 4.692 14.557 1.00 92.56 85 ALA A N 1
ATOM 660 C CA . ALA A 1 85 ? 2.664 3.271 14.325 1.00 92.56 85 ALA A CA 1
ATOM 661 C C . ALA A 1 85 ? 3.718 2.717 13.354 1.00 92.56 85 ALA A C 1
ATOM 663 O O . ALA A 1 85 ? 3.805 3.123 12.194 1.00 92.56 85 ALA A O 1
ATOM 664 N N . ARG A 1 86 ? 4.497 1.733 13.813 1.00 93.38 86 ARG A N 1
ATOM 665 C CA . ARG A 1 86 ? 5.382 0.925 12.950 1.00 93.38 86 ARG A CA 1
ATOM 666 C C . ARG A 1 86 ? 4.648 -0.229 12.271 1.00 93.38 86 ARG A C 1
ATOM 668 O O . ARG A 1 86 ? 5.119 -0.770 11.277 1.00 93.38 86 ARG A O 1
ATOM 675 N N . TRP A 1 87 ? 3.486 -0.590 12.802 1.00 93.75 87 TRP A N 1
ATOM 676 C CA . TRP A 1 87 ? 2.623 -1.639 12.287 1.00 93.75 87 TRP A CA 1
ATOM 677 C C . TRP A 1 87 ? 1.160 -1.270 12.505 1.00 93.75 87 TRP A C 1
ATOM 679 O O . TRP A 1 87 ? 0.835 -0.516 13.421 1.00 93.75 87 TRP A O 1
ATOM 689 N N . VAL A 1 88 ? 0.278 -1.800 11.663 1.00 94.12 88 VAL A N 1
ATOM 690 C CA . VAL A 1 88 ? -1.171 -1.651 11.787 1.00 94.12 88 VAL A CA 1
ATOM 691 C C . VAL A 1 88 ? -1.878 -2.964 11.463 1.00 94.12 88 VAL A C 1
ATOM 693 O O . VAL A 1 88 ? -1.472 -3.668 10.532 1.00 94.12 88 VAL A O 1
ATOM 696 N N . PRO A 1 89 ? -2.951 -3.300 12.194 1.00 91.75 89 PRO A N 1
ATOM 697 C CA . PRO A 1 89 ? -3.821 -4.396 11.813 1.00 91.75 89 PRO A CA 1
ATOM 698 C C . PRO A 1 89 ? -4.574 -4.054 10.534 1.00 91.75 89 PRO A C 1
ATOM 700 O O . PRO A 1 89 ? -5.151 -2.971 10.380 1.00 91.75 89 PRO A O 1
ATOM 703 N N . VAL A 1 90 ? -4.569 -5.002 9.606 1.00 93.06 90 VAL A N 1
ATOM 704 C CA . VAL A 1 90 ? -5.213 -4.850 8.311 1.00 93.06 90 VAL A CA 1
ATOM 705 C C . VAL A 1 90 ? -6.044 -6.067 7.964 1.00 93.06 90 VAL A C 1
ATOM 707 O O . VAL A 1 90 ? -5.867 -7.171 8.472 1.00 93.06 90 VAL A O 1
ATOM 710 N N . VAL A 1 91 ? -6.972 -5.850 7.051 1.00 90.88 91 VAL A N 1
ATOM 711 C CA . VAL A 1 91 ? -7.757 -6.896 6.432 1.00 90.88 91 VAL A CA 1
ATOM 712 C C . VAL A 1 91 ? -7.554 -6.788 4.935 1.00 90.88 91 VAL A C 1
ATOM 714 O O . VAL A 1 91 ? -7.785 -5.737 4.336 1.00 90.88 91 VAL A O 1
ATOM 717 N N . LEU A 1 92 ? -7.113 -7.878 4.328 1.00 89.12 92 LEU A N 1
ATOM 718 C CA . LEU A 1 92 ? -6.983 -7.973 2.887 1.00 89.12 92 LEU A CA 1
ATOM 719 C C . LEU A 1 92 ? -8.372 -8.240 2.297 1.00 89.12 92 LEU A C 1
ATOM 721 O O . LEU A 1 92 ? -9.058 -9.164 2.754 1.00 89.12 92 LEU A O 1
ATOM 725 N N . PRO A 1 93 ? -8.815 -7.419 1.332 1.00 85.31 93 PRO A N 1
ATOM 726 C CA . PRO A 1 93 ? -10.073 -7.647 0.647 1.00 85.31 93 PRO A CA 1
ATOM 727 C C . PRO A 1 93 ? -10.040 -8.965 -0.146 1.00 85.31 93 PRO A C 1
ATOM 729 O O . PRO A 1 93 ? -8.963 -9.375 -0.586 1.00 85.31 93 PRO A O 1
ATOM 732 N N . PRO A 1 94 ? -11.196 -9.615 -0.370 1.00 77.25 94 PRO A N 1
ATOM 733 C CA . PRO A 1 94 ? -11.278 -10.759 -1.269 1.00 77.25 94 PRO A CA 1
ATOM 734 C C . PRO A 1 94 ? -10.864 -10.364 -2.695 1.00 77.25 94 PRO A C 1
ATOM 736 O O . PRO A 1 94 ? -11.026 -9.214 -3.114 1.00 77.25 94 PRO A O 1
ATOM 739 N N . GLY A 1 95 ? -10.358 -11.335 -3.454 1.00 77.25 95 GLY A N 1
ATOM 740 C CA . GLY A 1 95 ? -9.829 -11.120 -4.800 1.00 77.25 95 GLY A CA 1
ATOM 741 C C . GLY A 1 95 ? -8.353 -10.714 -4.801 1.00 77.25 95 GLY A C 1
ATOM 742 O O . GLY A 1 95 ? -7.556 -11.196 -3.996 1.00 77.25 95 GLY A O 1
ATOM 743 N N . GLU A 1 96 ? -7.963 -9.852 -5.742 1.00 77.31 96 GLU A N 1
ATOM 744 C CA . GLU A 1 96 ? -6.559 -9.489 -5.949 1.00 77.31 96 GLU A CA 1
ATOM 745 C C . GLU A 1 96 ? -6.118 -8.338 -5.026 1.00 77.31 96 GLU A C 1
ATOM 747 O O . GLU A 1 96 ? -5.989 -7.181 -5.427 1.00 77.31 96 GLU A O 1
ATOM 752 N N . ALA A 1 97 ? -5.890 -8.660 -3.748 1.00 85.75 97 ALA A N 1
ATOM 753 C CA . ALA A 1 97 ? -5.384 -7.702 -2.760 1.00 85.75 97 ALA A CA 1
ATOM 754 C C . ALA A 1 97 ? -3.927 -7.282 -3.022 1.00 85.75 97 ALA A C 1
ATOM 756 O O . ALA A 1 97 ? -3.531 -6.175 -2.652 1.00 85.75 97 ALA A O 1
ATOM 757 N N . ILE A 1 98 ? -3.133 -8.149 -3.659 1.00 88.88 98 ILE A N 1
ATOM 758 C CA . ILE A 1 98 ? -1.743 -7.880 -4.038 1.00 88.88 98 ILE A CA 1
ATOM 759 C C . ILE A 1 98 ? -1.595 -8.021 -5.545 1.00 88.88 98 ILE A C 1
ATOM 761 O O . ILE A 1 98 ? -1.868 -9.083 -6.097 1.00 88.88 98 ILE A O 1
ATOM 765 N N . THR A 1 99 ? -1.100 -6.967 -6.186 1.00 87.62 99 THR A N 1
ATOM 766 C CA . THR A 1 99 ? -0.783 -6.951 -7.619 1.00 87.62 99 THR A CA 1
ATOM 767 C C . THR A 1 99 ? 0.703 -6.682 -7.805 1.00 87.62 99 THR A C 1
ATOM 769 O O . THR A 1 99 ? 1.231 -5.742 -7.199 1.00 87.62 99 THR A O 1
ATOM 772 N N . GLN A 1 100 ? 1.360 -7.435 -8.682 1.00 88.94 100 GLN A N 1
ATOM 773 C CA . GLN A 1 100 ? 2.723 -7.156 -9.131 1.00 88.94 100 GLN A CA 1
ATOM 774 C C . GLN A 1 100 ? 2.709 -6.934 -10.635 1.00 88.94 100 GLN A C 1
ATOM 776 O O . GLN A 1 100 ? 2.144 -7.733 -11.373 1.00 88.94 100 GLN A O 1
ATOM 781 N N . ILE A 1 101 ? 3.278 -5.819 -11.080 1.00 91.25 101 ILE A N 1
ATOM 782 C CA . ILE A 1 101 ? 3.216 -5.425 -12.483 1.00 91.25 101 ILE A CA 1
ATOM 783 C C . ILE A 1 101 ? 4.478 -4.671 -12.882 1.00 91.25 101 ILE A C 1
ATOM 785 O O . ILE A 1 101 ? 4.969 -3.813 -12.142 1.00 91.25 101 ILE A O 1
ATOM 789 N N . TRP A 1 102 ? 5.005 -4.982 -14.058 1.00 92.94 102 TRP A N 1
ATOM 790 C CA . TRP A 1 102 ? 6.127 -4.264 -14.646 1.00 92.94 102 TRP A CA 1
ATOM 791 C C . TRP A 1 102 ? 5.620 -2.995 -15.301 1.00 92.94 102 TRP A C 1
ATOM 793 O O . TRP A 1 102 ? 4.726 -3.056 -16.142 1.00 92.94 102 TRP A O 1
ATOM 803 N N . GLN A 1 103 ? 6.177 -1.840 -14.937 1.00 94.19 103 GLN A N 1
ATOM 804 C CA . GLN A 1 103 ? 5.748 -0.564 -15.504 1.00 94.19 103 GLN A CA 1
ATOM 805 C C . GLN A 1 103 ? 6.915 0.321 -15.899 1.00 94.19 103 GLN A C 1
ATOM 807 O O . GLN A 1 103 ? 7.868 0.501 -15.143 1.00 94.19 103 GLN A O 1
ATOM 812 N N . LEU A 1 104 ? 6.782 0.941 -17.068 1.00 93.88 104 LEU A N 1
ATOM 813 C CA . LEU A 1 104 ? 7.617 2.063 -17.474 1.00 93.88 104 LEU A CA 1
ATOM 814 C C . LEU A 1 104 ? 6.845 3.349 -17.197 1.00 93.88 104 LEU A C 1
ATOM 816 O O . LEU A 1 104 ? 5.790 3.575 -17.791 1.00 93.88 104 LEU A O 1
ATOM 820 N N . TRP A 1 105 ? 7.373 4.197 -16.319 1.00 89.00 105 TRP A N 1
ATOM 821 C CA . TRP A 1 105 ? 6.778 5.493 -16.006 1.00 89.00 105 TRP A CA 1
ATOM 822 C C . TRP A 1 105 ? 7.491 6.611 -16.759 1.00 89.00 105 TRP A C 1
ATOM 824 O O . TRP A 1 105 ? 8.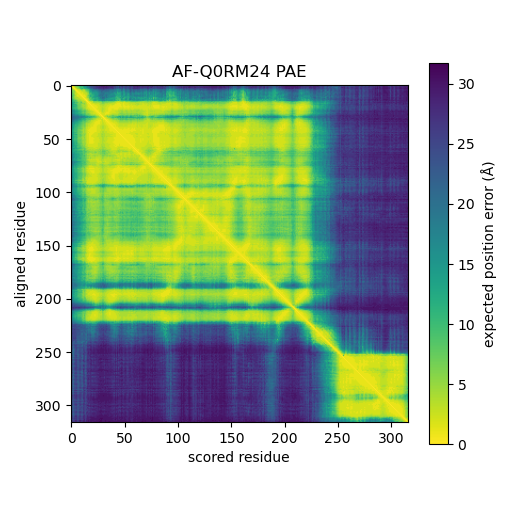718 6.688 -16.768 1.00 89.00 105 TRP A O 1
ATOM 834 N N . ARG A 1 106 ? 6.719 7.510 -17.374 1.00 85.56 106 ARG A N 1
ATOM 835 C CA . ARG A 1 106 ? 7.227 8.757 -17.959 1.00 85.56 106 ARG A CA 1
ATOM 836 C C . ARG A 1 106 ? 6.288 9.894 -17.603 1.00 85.56 106 ARG A C 1
ATOM 838 O O . ARG A 1 106 ? 5.076 9.730 -17.634 1.00 85.56 106 ARG A O 1
ATOM 845 N N . ARG A 1 107 ? 6.845 11.060 -17.258 1.00 82.75 107 ARG A N 1
ATOM 846 C CA . ARG A 1 107 ? 6.069 12.288 -16.980 1.00 82.75 107 ARG A CA 1
ATOM 847 C C . ARG A 1 107 ? 4.876 12.046 -16.028 1.00 82.75 107 ARG A C 1
ATOM 849 O O . ARG A 1 107 ? 3.771 12.528 -16.270 1.00 82.75 107 ARG A O 1
ATOM 856 N N . GLY A 1 108 ? 5.086 11.249 -14.977 1.00 78.94 108 GLY A N 1
ATOM 857 C CA . GLY A 1 108 ? 4.084 11.003 -13.934 1.00 78.94 108 GLY A CA 1
ATOM 858 C C . GLY A 1 108 ? 2.935 10.052 -14.298 1.00 78.94 108 GLY A C 1
ATOM 859 O O . GLY A 1 108 ? 1.942 10.031 -13.576 1.00 78.94 108 GLY A O 1
ATOM 860 N N . HIS A 1 109 ? 3.037 9.270 -15.377 1.00 84.00 109 HIS A N 1
ATOM 861 C CA . HIS A 1 109 ? 2.069 8.216 -15.707 1.00 84.00 109 HIS A CA 1
ATOM 862 C C . HIS A 1 109 ? 2.762 6.965 -16.282 1.00 84.00 109 HIS A C 1
ATOM 864 O O . HIS A 1 109 ? 3.864 7.073 -16.836 1.00 84.00 109 HIS A O 1
ATOM 870 N N . PRO A 1 110 ? 2.155 5.770 -16.152 1.00 89.94 110 PRO A N 1
ATOM 871 C CA . PRO A 1 110 ? 2.674 4.567 -16.785 1.00 89.94 110 PRO A CA 1
ATOM 872 C C . PRO A 1 110 ? 2.430 4.645 -18.298 1.00 89.94 110 PRO A C 1
ATOM 874 O O . PRO A 1 110 ? 1.291 4.763 -18.741 1.00 89.94 110 PRO A O 1
ATOM 877 N N . VAL A 1 111 ? 3.498 4.583 -19.092 1.00 93.56 111 VAL A N 1
ATOM 878 C CA . VAL A 1 111 ? 3.426 4.488 -20.564 1.00 93.56 111 VAL A CA 1
ATOM 879 C C . VAL A 1 111 ? 3.458 3.040 -21.053 1.00 93.56 111 VAL A C 1
ATOM 881 O O . VAL A 1 111 ? 3.126 2.761 -22.199 1.00 93.56 111 VAL A O 1
ATOM 884 N N . ARG A 1 112 ? 3.876 2.112 -20.186 1.00 93.31 112 ARG A N 1
ATOM 885 C CA . ARG A 1 112 ? 3.877 0.667 -20.427 1.00 93.31 112 ARG A CA 1
ATOM 886 C C . ARG A 1 112 ? 3.537 -0.048 -19.132 1.00 93.31 112 ARG A C 1
ATOM 888 O O . ARG A 1 112 ? 3.964 0.398 -18.065 1.00 93.31 112 ARG A O 1
ATOM 895 N N . SER A 1 113 ? 2.798 -1.144 -19.237 1.00 94.56 113 SER A N 1
ATOM 896 C CA . SER A 1 113 ? 2.388 -1.955 -18.098 1.00 94.56 113 SER A CA 1
ATOM 897 C C . SER A 1 113 ? 2.192 -3.396 -18.566 1.00 94.56 113 SER A C 1
ATOM 899 O O . SER A 1 113 ? 1.415 -3.607 -19.491 1.00 94.56 113 SER A O 1
ATOM 901 N N . CYS A 1 114 ? 2.887 -4.367 -17.974 1.00 93.88 114 CYS A N 1
ATOM 902 C CA . CYS A 1 114 ? 2.768 -5.785 -18.335 1.00 93.88 114 CYS A CA 1
ATOM 903 C C . CYS A 1 114 ? 2.911 -6.697 -17.103 1.00 93.88 114 CYS A C 1
ATOM 905 O O . CYS A 1 114 ? 3.577 -6.330 -16.134 1.00 93.88 114 CYS A O 1
ATOM 907 N N . ASP A 1 115 ? 2.327 -7.892 -17.142 1.00 89.81 115 ASP A N 1
ATOM 908 C CA . ASP A 1 115 ? 2.417 -8.906 -16.072 1.00 89.81 115 ASP A CA 1
ATOM 909 C C . ASP A 1 115 ? 3.658 -9.821 -16.184 1.00 89.81 115 ASP A C 1
ATOM 911 O O . ASP A 1 115 ? 3.818 -10.768 -15.421 1.00 89.81 115 ASP A O 1
ATOM 915 N N . GLY A 1 116 ? 4.559 -9.513 -17.121 1.00 89.75 116 GLY A N 1
ATOM 916 C CA . GLY A 1 116 ? 5.720 -10.332 -17.482 1.00 89.75 116 GLY A CA 1
ATOM 917 C C . GLY A 1 116 ? 5.481 -11.209 -18.711 1.00 89.75 116 GLY A C 1
ATOM 918 O O . GLY A 1 116 ? 6.443 -11.668 -19.310 1.00 89.75 116 GLY A O 1
ATOM 919 N N . VAL A 1 117 ? 4.227 -11.377 -19.135 1.00 91.19 117 VAL A N 1
ATOM 920 C CA . VAL A 1 117 ? 3.841 -12.154 -20.322 1.00 91.19 117 VAL A CA 1
ATOM 921 C C . VAL A 1 117 ? 3.093 -11.268 -21.315 1.00 91.19 117 VAL A C 1
ATOM 923 O O . VAL A 1 117 ? 3.458 -11.182 -22.488 1.00 91.19 117 VAL A O 1
ATOM 926 N N . THR A 1 118 ? 2.098 -10.527 -20.833 1.00 93.50 118 THR A N 1
ATOM 927 C CA . THR A 1 118 ? 1.158 -9.739 -21.628 1.00 93.50 118 THR A CA 1
ATOM 928 C C . THR A 1 118 ? 1.127 -8.292 -21.141 1.00 93.50 118 THR A C 1
ATOM 930 O O . THR A 1 118 ? 1.137 -7.992 -19.946 1.00 93.50 118 THR A O 1
ATOM 933 N N . GLN A 1 119 ? 1.101 -7.355 -22.083 1.00 93.94 119 GLN A N 1
ATOM 934 C CA . GLN A 1 119 ? 0.828 -5.944 -21.829 1.00 93.94 119 GLN A CA 1
ATOM 935 C C . GLN A 1 119 ? -0.623 -5.758 -21.401 1.00 93.94 119 GLN A C 1
ATOM 937 O O . GLN A 1 119 ? -1.516 -6.472 -21.845 1.00 93.94 119 GLN A O 1
ATOM 942 N N . SER A 1 120 ? -0.903 -4.684 -20.671 1.00 89.06 120 SER A N 1
ATOM 943 C CA . SER A 1 120 ? -2.282 -4.260 -20.409 1.00 89.06 120 SER A CA 1
ATOM 944 C C . SER A 1 120 ? -3.067 -3.919 -21.690 1.00 89.06 120 SER A C 1
ATOM 946 O O . SER A 1 120 ? -4.289 -3.863 -21.646 1.00 89.06 120 SER A O 1
ATOM 948 N N . SER A 1 121 ? -2.389 -3.711 -22.827 1.00 90.25 121 SER A N 1
ATOM 949 C CA . SER A 1 121 ? -3.000 -3.560 -24.158 1.00 90.25 121 SER A CA 1
ATOM 950 C C . SER A 1 121 ? -3.311 -4.885 -24.870 1.00 90.25 121 SER A C 1
ATOM 952 O O . SER A 1 121 ? -3.859 -4.853 -25.966 1.00 90.25 121 SER A O 1
ATOM 954 N N . GLY A 1 122 ? -2.933 -6.035 -24.301 1.00 92.25 122 GLY A N 1
ATOM 955 C CA . GLY A 1 122 ? -3.151 -7.372 -24.872 1.00 92.25 122 GLY A CA 1
ATOM 956 C C . GLY A 1 122 ? -2.030 -7.908 -25.774 1.00 92.25 122 GL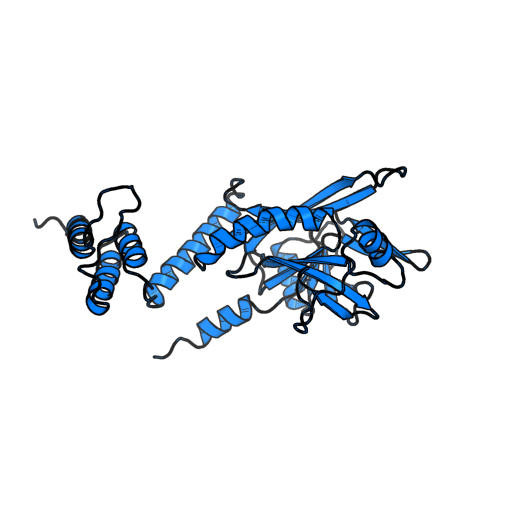Y A C 1
ATOM 957 O O . GLY A 1 122 ? -2.056 -9.077 -26.138 1.00 92.25 122 GLY A O 1
ATOM 958 N N . SER A 1 123 ? -1.027 -7.099 -26.126 1.00 94.06 123 SER A N 1
ATOM 959 C CA . SER A 1 123 ? 0.156 -7.557 -26.874 1.00 94.06 123 SER A CA 1
ATOM 960 C C . SER A 1 123 ? 1.190 -8.224 -25.958 1.00 94.06 123 SER A C 1
ATOM 962 O O . SER A 1 123 ? 1.146 -8.036 -24.746 1.00 94.06 123 SER A O 1
ATOM 964 N N . THR A 1 124 ? 2.183 -8.923 -26.514 1.00 95.44 124 THR A N 1
ATOM 965 C CA . THR A 1 124 ? 3.304 -9.495 -25.743 1.00 95.44 124 THR A CA 1
ATOM 966 C C . THR A 1 124 ? 4.022 -8.437 -24.899 1.00 95.44 124 THR A C 1
ATOM 968 O O . THR A 1 124 ? 4.168 -7.280 -25.323 1.00 95.44 124 THR A O 1
ATOM 971 N N . CYS A 1 125 ? 4.466 -8.812 -23.694 1.00 93.81 125 CYS A N 1
ATOM 972 C CA . CYS A 1 125 ? 5.252 -7.923 -22.847 1.00 93.81 125 CYS A CA 1
ATOM 973 C C . CYS A 1 125 ? 6.514 -7.445 -23.589 1.00 93.81 125 CYS A C 1
ATOM 975 O O . CYS A 1 125 ? 7.240 -8.217 -24.196 1.00 93.81 125 CYS A O 1
ATOM 977 N N . ALA A 1 126 ? 6.754 -6.135 -23.539 1.00 92.75 126 ALA A N 1
ATOM 978 C CA . ALA A 1 126 ? 7.890 -5.469 -24.180 1.00 92.75 126 ALA A CA 1
ATOM 979 C C . ALA A 1 126 ? 8.878 -4.913 -23.143 1.00 92.75 126 ALA A C 1
ATOM 981 O O . ALA A 1 126 ? 9.663 -4.011 -23.435 1.00 92.75 126 ALA A O 1
ATOM 982 N N . CYS A 1 127 ? 8.765 -5.336 -21.885 1.00 91.94 127 CYS A N 1
ATOM 983 C CA . CYS A 1 127 ? 9.792 -5.060 -20.891 1.00 91.94 127 CYS A CA 1
ATOM 984 C C . CYS A 1 127 ? 10.982 -5.989 -21.182 1.00 91.94 127 CYS A C 1
ATOM 986 O O . CYS A 1 127 ? 10.735 -7.135 -21.535 1.00 91.94 127 CYS A O 1
ATOM 988 N N . PRO A 1 128 ? 12.239 -5.523 -21.070 1.00 92.06 128 PRO A N 1
ATOM 989 C CA . PRO A 1 128 ? 13.395 -6.388 -21.305 1.00 92.06 128 PRO A CA 1
ATOM 990 C C . PRO A 1 128 ? 13.343 -7.623 -20.402 1.00 92.06 128 PRO A C 1
ATOM 992 O O . PRO A 1 128 ? 12.993 -7.482 -19.230 1.00 92.06 128 PRO A O 1
ATOM 995 N N . ASP A 1 129 ? 13.693 -8.800 -20.919 1.00 88.31 129 ASP A N 1
ATOM 996 C CA . ASP A 1 129 ? 13.686 -10.048 -20.140 1.00 88.31 129 ASP A CA 1
ATOM 997 C C . ASP A 1 129 ? 14.895 -10.162 -19.201 1.00 88.31 129 ASP A C 1
ATOM 999 O O . ASP A 1 129 ? 14.779 -10.711 -18.100 1.00 88.31 129 ASP A O 1
ATOM 1003 N N . ASP A 1 130 ? 16.021 -9.568 -19.600 1.00 90.19 130 ASP A N 1
ATOM 1004 C CA . ASP A 1 130 ? 17.252 -9.519 -18.816 1.00 90.19 130 ASP A CA 1
ATOM 1005 C C . ASP A 1 130 ? 17.099 -8.634 -17.563 1.00 90.19 130 ASP A C 1
ATOM 1007 O O . ASP A 1 130 ? 16.675 -7.473 -17.626 1.00 90.19 130 ASP A O 1
ATOM 1011 N N . GLU A 1 131 ? 17.436 -9.190 -16.396 1.00 85.06 131 GLU A N 1
ATOM 1012 C CA . GLU A 1 131 ? 17.291 -8.495 -15.116 1.00 85.06 131 GLU A CA 1
ATOM 1013 C C . GLU A 1 131 ? 18.263 -7.321 -14.966 1.00 85.06 131 GLU A C 1
ATOM 1015 O O . GLU A 1 131 ? 17.849 -6.272 -14.467 1.00 85.06 131 GLU A O 1
ATOM 1020 N N . ALA A 1 132 ? 19.512 -7.455 -15.416 1.00 85.75 132 ALA A N 1
ATOM 1021 C CA . ALA A 1 132 ? 20.514 -6.401 -15.289 1.00 85.75 132 ALA A CA 1
ATOM 1022 C C . ALA A 1 132 ? 20.142 -5.187 -16.154 1.00 85.75 132 ALA A C 1
ATOM 1024 O O . ALA A 1 132 ? 20.130 -4.054 -15.667 1.00 85.75 132 ALA A O 1
ATOM 1025 N N . VAL A 1 133 ? 19.726 -5.422 -17.403 1.00 89.38 133 VAL A N 1
ATOM 1026 C CA . VAL A 1 133 ? 19.221 -4.387 -18.316 1.00 89.38 133 VAL A CA 1
ATOM 1027 C C . VAL A 1 133 ? 17.991 -3.698 -17.726 1.00 89.38 133 VAL A C 1
ATOM 1029 O O . VAL A 1 133 ? 17.902 -2.466 -17.761 1.00 89.38 133 VAL A O 1
ATOM 1032 N N . ARG A 1 134 ? 17.050 -4.456 -17.140 1.00 89.00 134 ARG A N 1
ATOM 1033 C CA . ARG A 1 134 ? 15.886 -3.863 -16.462 1.00 89.00 134 ARG A CA 1
ATOM 1034 C C . ARG A 1 134 ? 16.291 -2.980 -15.296 1.00 89.00 134 ARG A C 1
ATOM 1036 O O . ARG A 1 134 ? 15.803 -1.858 -15.216 1.00 89.00 134 ARG A O 1
ATOM 1043 N N . GLN A 1 135 ? 17.144 -3.472 -14.400 1.00 82.88 135 GLN A N 1
ATOM 1044 C CA . GLN A 1 135 ? 17.534 -2.730 -13.202 1.00 82.88 135 GLN A CA 1
ATOM 1045 C C . GLN A 1 135 ? 18.230 -1.420 -13.576 1.00 82.88 135 GLN A C 1
ATOM 1047 O O . GLN A 1 135 ? 17.799 -0.354 -13.139 1.00 82.88 135 GLN A O 1
ATOM 1052 N N . VAL A 1 136 ? 19.225 -1.473 -14.464 1.00 85.69 136 VAL A N 1
ATOM 1053 C CA . VAL A 1 136 ? 19.933 -0.270 -14.921 1.00 85.69 136 VAL A CA 1
ATOM 1054 C C . VAL A 1 136 ? 18.971 0.695 -15.618 1.00 85.69 136 VAL A C 1
ATOM 1056 O O . VAL A 1 136 ? 18.949 1.882 -15.302 1.00 85.69 136 VAL A O 1
ATOM 1059 N N . GLY A 1 137 ? 18.128 0.204 -16.530 1.00 88.06 137 GLY A N 1
ATOM 1060 C CA . GLY A 1 137 ? 17.206 1.051 -17.289 1.00 88.06 137 GLY A CA 1
ATOM 1061 C C . GLY A 1 137 ? 16.045 1.630 -16.470 1.00 88.06 137 GLY A C 1
ATOM 1062 O O . GLY A 1 137 ? 15.506 2.675 -16.839 1.00 88.06 137 GLY A O 1
ATOM 1063 N N . ALA A 1 138 ? 15.640 0.978 -15.378 1.00 87.06 138 ALA A N 1
ATOM 1064 C CA . ALA A 1 138 ? 14.539 1.409 -14.515 1.00 87.06 138 ALA A CA 1
ATOM 1065 C C . ALA A 1 138 ? 14.927 2.553 -13.565 1.00 87.06 138 ALA A C 1
ATOM 1067 O O . ALA A 1 138 ? 14.077 3.380 -13.233 1.00 87.06 138 ALA A O 1
ATOM 1068 N N . HIS A 1 139 ? 16.192 2.610 -13.138 1.00 79.88 139 HIS A N 1
ATOM 1069 C CA . HIS A 1 139 ? 16.686 3.573 -12.144 1.00 79.88 139 HIS A CA 1
ATOM 1070 C C . HIS A 1 139 ? 17.329 4.833 -12.752 1.00 79.88 139 HIS A C 1
ATOM 1072 O O . HIS A 1 139 ? 17.841 5.682 -12.029 1.00 79.88 139 HIS A O 1
ATOM 1078 N N . GLN A 1 140 ? 17.268 4.998 -14.076 1.00 83.38 140 GLN A N 1
ATOM 1079 C CA . GLN A 1 140 ? 17.738 6.209 -14.754 1.00 83.38 140 GLN A CA 1
ATOM 1080 C C . GLN A 1 140 ? 16.796 7.407 -14.521 1.00 83.38 140 GLN A C 1
ATOM 1082 O O . GLN A 1 140 ? 15.578 7.220 -14.456 1.00 83.38 140 GLN A O 1
ATOM 1087 N N . PRO A 1 141 ? 17.304 8.660 -14.541 1.00 78.00 141 PRO A N 1
ATOM 1088 C CA . PRO A 1 141 ? 16.465 9.868 -14.493 1.00 78.00 141 PRO A CA 1
ATOM 1089 C C . PRO A 1 141 ? 15.397 9.912 -15.596 1.00 78.00 141 PRO A C 1
ATOM 1091 O O . PRO A 1 141 ? 14.316 10.480 -15.430 1.00 78.00 141 PRO A O 1
ATOM 1094 N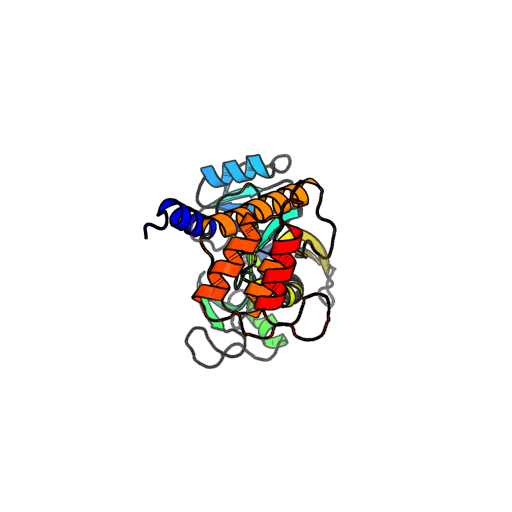 N . ARG A 1 142 ? 15.696 9.292 -16.743 1.00 85.06 142 ARG A N 1
ATOM 1095 C CA . ARG A 1 142 ? 14.740 9.006 -17.815 1.00 85.06 142 ARG A CA 1
ATOM 1096 C C . ARG A 1 142 ? 14.660 7.492 -18.000 1.00 85.06 142 ARG A C 1
ATOM 1098 O O . ARG A 1 142 ? 15.432 6.964 -18.795 1.00 85.06 142 ARG A O 1
ATOM 1105 N N . PRO A 1 143 ? 13.732 6.804 -17.313 1.00 88.38 143 PRO A N 1
ATOM 1106 C CA . PRO A 1 143 ? 13.646 5.356 -17.389 1.00 88.38 143 PRO A CA 1
ATOM 1107 C C . PRO A 1 143 ? 13.482 4.863 -18.832 1.00 88.38 143 PRO A C 1
ATOM 1109 O O . PRO A 1 143 ? 12.673 5.382 -19.622 1.00 88.38 143 PRO A O 1
ATOM 1112 N N . THR A 1 144 ? 14.271 3.855 -19.178 1.00 92.12 144 THR A N 1
ATOM 1113 C CA . THR A 1 144 ? 14.265 3.165 -20.476 1.00 92.12 144 THR A CA 1
ATOM 1114 C C . THR A 1 144 ? 13.722 1.745 -20.360 1.00 92.12 144 THR A C 1
ATOM 1116 O O . 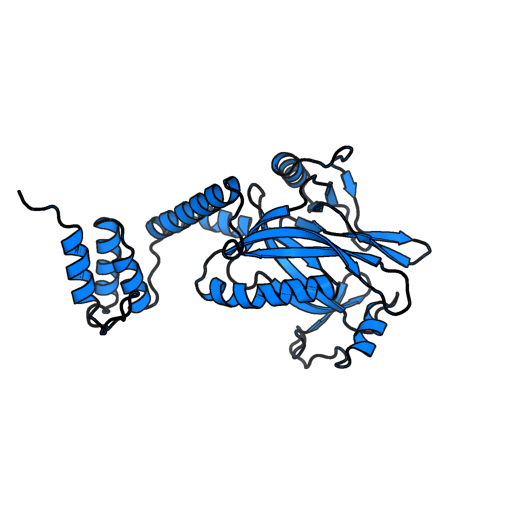THR A 1 144 ? 13.214 1.211 -21.346 1.00 92.12 144 THR A O 1
ATOM 1119 N N . ALA A 1 145 ? 13.724 1.175 -19.152 1.00 93.31 145 ALA A N 1
ATOM 1120 C CA . ALA A 1 145 ? 13.180 -0.143 -18.857 1.00 93.31 145 ALA A CA 1
ATOM 1121 C C . ALA A 1 145 ? 12.081 -0.093 -17.785 1.00 93.31 145 ALA A C 1
ATOM 1123 O O . ALA A 1 145 ? 11.915 0.890 -17.061 1.00 93.31 145 ALA A O 1
ATOM 1124 N N . CYS A 1 146 ? 11.295 -1.165 -17.718 1.00 93.00 146 CYS A N 1
ATOM 1125 C CA . CYS A 1 146 ? 10.225 -1.300 -16.740 1.00 93.00 146 CYS A CA 1
ATOM 1126 C C . CYS A 1 146 ? 10.788 -1.594 -15.345 1.00 93.00 146 CYS A C 1
ATOM 1128 O O . CYS A 1 146 ? 11.646 -2.462 -15.201 1.00 93.00 146 CYS A O 1
ATOM 1130 N N . ALA A 1 147 ? 10.237 -0.944 -14.320 1.00 90.19 147 ALA A N 1
ATOM 1131 C CA . ALA A 1 147 ? 10.464 -1.302 -12.922 1.00 90.19 147 ALA A CA 1
ATOM 1132 C C . ALA A 1 147 ? 9.334 -2.206 -12.408 1.00 90.19 147 ALA A C 1
ATOM 1134 O O . ALA A 1 147 ? 8.208 -2.149 -12.914 1.00 90.19 147 ALA A O 1
ATOM 1135 N N . LEU A 1 148 ? 9.614 -3.018 -11.388 1.00 89.94 148 LEU A N 1
ATOM 1136 C CA . LEU A 1 148 ? 8.600 -3.837 -10.727 1.00 89.94 148 LEU A CA 1
ATOM 1137 C C . LEU A 1 148 ? 7.814 -2.985 -9.728 1.00 89.94 148 LEU A C 1
ATOM 1139 O O . LEU A 1 148 ? 8.380 -2.467 -8.768 1.00 89.94 148 LEU A O 1
ATOM 1143 N N . TYR A 1 149 ? 6.501 -2.880 -9.919 1.00 90.88 149 TYR A N 1
ATOM 1144 C CA . TYR A 1 149 ? 5.594 -2.228 -8.980 1.00 90.88 149 TYR A CA 1
ATOM 1145 C C . TYR A 1 149 ? 4.768 -3.284 -8.258 1.00 90.88 149 TYR A C 1
ATOM 1147 O O . TYR A 1 149 ? 3.920 -3.939 -8.862 1.00 90.88 149 TYR A O 1
ATOM 1155 N N . SER A 1 150 ? 4.982 -3.411 -6.951 1.00 90.88 150 SER A N 1
ATOM 1156 C CA . SER A 1 150 ? 4.134 -4.216 -6.072 1.00 90.88 150 SER A CA 1
ATOM 1157 C C . SER A 1 150 ? 3.156 -3.308 -5.343 1.00 90.88 150 SER A C 1
ATOM 1159 O O . SER A 1 150 ? 3.560 -2.332 -4.708 1.00 90.88 150 SER A O 1
ATOM 1161 N N . ARG A 1 151 ? 1.863 -3.607 -5.440 1.00 91.56 151 ARG A N 1
ATOM 1162 C CA . ARG A 1 151 ? 0.811 -2.860 -4.748 1.00 91.56 151 ARG A CA 1
ATOM 1163 C C . ARG A 1 151 ? 0.021 -3.787 -3.860 1.00 91.56 151 ARG A C 1
ATOM 1165 O O . ARG A 1 151 ? -0.294 -4.899 -4.265 1.00 91.56 151 ARG A O 1
ATOM 1172 N N . VAL A 1 152 ? -0.317 -3.288 -2.682 1.00 93.25 152 VAL A N 1
ATOM 1173 C CA . VAL A 1 152 ? -1.150 -3.987 -1.710 1.00 93.25 152 VAL A CA 1
ATOM 1174 C C . VAL A 1 152 ? -2.315 -3.082 -1.370 1.00 93.25 152 VAL A C 1
ATOM 1176 O 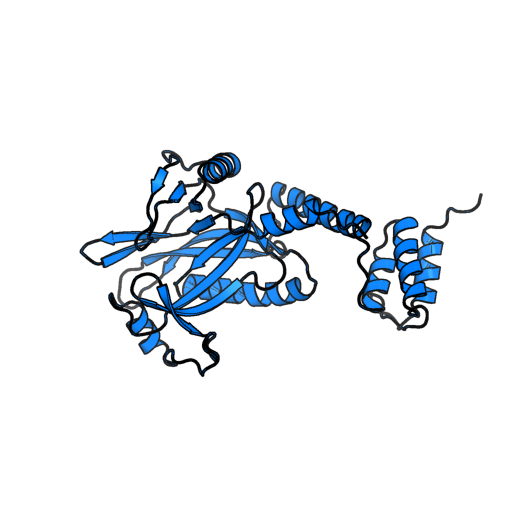O . VAL A 1 152 ? -2.101 -1.942 -0.955 1.00 93.25 152 VAL A O 1
ATOM 1179 N N . THR A 1 153 ? -3.530 -3.582 -1.552 1.00 93.50 153 THR A N 1
ATOM 1180 C CA . THR A 1 153 ? -4.760 -2.924 -1.116 1.00 93.50 153 THR A CA 1
ATOM 1181 C C . THR A 1 153 ? -5.232 -3.581 0.171 1.00 93.50 153 THR A C 1
ATOM 1183 O O . THR A 1 153 ? -5.404 -4.794 0.225 1.00 93.50 153 THR A O 1
ATOM 1186 N N . VAL A 1 154 ? -5.447 -2.777 1.206 1.00 94.00 154 VAL A N 1
ATOM 1187 C CA . VAL A 1 154 ? -5.879 -3.224 2.532 1.00 94.00 154 VAL A CA 1
ATOM 1188 C C . VAL A 1 154 ? -7.030 -2.380 3.049 1.00 94.00 154 VAL A C 1
ATOM 1190 O O . VAL A 1 154 ? -7.176 -1.210 2.703 1.00 94.00 154 VAL A O 1
ATOM 1193 N N . LEU A 1 155 ? -7.821 -2.964 3.936 1.00 93.06 155 LEU A N 1
ATOM 1194 C CA . LEU A 1 155 ? -8.707 -2.250 4.841 1.00 93.06 155 LEU A CA 1
ATOM 1195 C C . LEU A 1 155 ? -7.983 -2.134 6.180 1.00 93.06 155 LEU A C 1
ATOM 1197 O O . LEU A 1 155 ? -7.619 -3.149 6.768 1.00 93.06 155 LEU A O 1
ATOM 1201 N N . VAL A 1 156 ? -7.765 -0.917 6.663 1.00 93.31 156 VAL A N 1
ATOM 1202 C CA . VAL A 1 156 ? -7.124 -0.701 7.966 1.00 93.31 156 VAL A CA 1
ATOM 1203 C C . VAL A 1 156 ? -8.204 -0.617 9.033 1.00 93.31 156 VAL A C 1
ATOM 1205 O O . VAL A 1 156 ? -9.267 -0.028 8.820 1.00 93.31 156 VAL A O 1
ATOM 1208 N N . GLU A 1 157 ? -7.966 -1.246 10.176 1.00 87.06 157 GLU A N 1
ATOM 1209 C CA . GLU A 1 157 ? -8.931 -1.211 11.265 1.00 87.06 157 GLU A CA 1
ATOM 1210 C C . GLU A 1 157 ? -9.149 0.219 11.788 1.00 87.06 157 GLU A C 1
ATOM 1212 O O . GLU A 1 157 ? -8.212 1.003 11.897 1.00 87.06 157 GLU A O 1
ATOM 1217 N N . GLY A 1 158 ? -10.406 0.585 12.057 1.00 87.44 158 GLY A N 1
ATOM 1218 C CA . GLY A 1 158 ? -10.772 1.931 12.510 1.00 87.44 158 GLY A CA 1
ATOM 1219 C C . GLY A 1 158 ? -10.717 3.024 11.435 1.00 87.44 158 GLY A C 1
ATOM 1220 O O . GLY A 1 158 ? -11.159 4.139 11.701 1.00 87.44 158 GLY A O 1
ATOM 1221 N N . LEU A 1 159 ? -10.245 2.725 10.217 1.00 93.00 159 LEU A N 1
ATOM 1222 C CA . LEU A 1 159 ? -10.151 3.700 9.129 1.00 93.00 159 LEU A CA 1
ATOM 1223 C C . LEU A 1 159 ? -11.198 3.454 8.032 1.00 93.00 159 LEU A C 1
ATOM 1225 O O . LEU A 1 159 ? -11.535 2.306 7.733 1.00 93.00 159 LEU A O 1
ATOM 1229 N N . PRO A 1 160 ? -11.704 4.520 7.386 1.00 91.69 160 PRO A N 1
ATOM 1230 C CA . PRO A 1 160 ? -12.636 4.383 6.278 1.00 91.69 160 PRO A CA 1
ATOM 1231 C C . PRO A 1 160 ? -11.925 3.966 4.984 1.00 91.69 160 PRO A C 1
ATOM 1233 O O . PRO A 1 160 ? -10.807 4.405 4.705 1.00 91.69 160 PRO A O 1
ATOM 1236 N N . GLY A 1 161 ? -12.638 3.195 4.160 1.00 91.19 161 GLY A N 1
ATOM 1237 C CA . GLY A 1 161 ? -12.242 2.835 2.798 1.00 91.19 161 GLY A CA 1
ATOM 1238 C C . GLY A 1 161 ? -11.013 1.928 2.696 1.00 91.19 161 GLY A C 1
ATOM 1239 O O . GLY A 1 161 ? -10.502 1.398 3.686 1.00 91.19 161 GLY A O 1
ATOM 1240 N N . SER A 1 162 ? -10.533 1.767 1.464 1.00 93.12 162 SER A N 1
ATOM 1241 C CA . SER A 1 162 ? -9.349 0.969 1.157 1.00 93.12 162 SER A CA 1
ATOM 1242 C C . SER A 1 162 ? -8.094 1.833 1.052 1.00 93.12 162 SER A C 1
ATOM 1244 O O . SER A 1 162 ? -8.107 2.979 0.592 1.00 93.12 162 SER A O 1
ATOM 1246 N N . TRP A 1 163 ? -6.973 1.275 1.480 1.00 95.88 163 TRP A N 1
ATOM 1247 C CA . TRP A 1 163 ? -5.679 1.931 1.522 1.00 95.88 163 TRP A CA 1
ATOM 1248 C C . TRP A 1 163 ? -4.695 1.145 0.682 1.00 95.88 163 TRP A C 1
ATOM 1250 O O . TRP A 1 163 ? -4.651 -0.079 0.744 1.00 95.88 163 TRP A O 1
ATOM 1260 N N . MET A 1 164 ? -3.912 1.856 -0.123 1.00 95.12 164 MET A N 1
ATOM 1261 C CA . MET A 1 164 ? -2.970 1.221 -1.034 1.00 95.12 164 MET A CA 1
ATOM 1262 C C . MET A 1 164 ? -1.538 1.560 -0.654 1.00 95.12 164 MET A C 1
ATOM 1264 O O . MET A 1 164 ? -1.160 2.733 -0.652 1.00 95.12 164 MET A O 1
ATOM 1268 N N . LEU A 1 165 ? -0.733 0.533 -0.421 1.00 94.44 165 LEU A N 1
ATOM 1269 C CA . LEU A 1 165 ? 0.717 0.640 -0.375 1.00 94.44 165 LEU A CA 1
ATOM 1270 C C . LEU A 1 165 ? 1.278 0.344 -1.766 1.00 94.44 165 LEU A C 1
ATOM 1272 O O . LEU A 1 165 ? 0.805 -0.560 -2.451 1.00 94.44 165 LEU A O 1
ATOM 1276 N N . THR A 1 166 ? 2.266 1.115 -2.213 1.00 90.94 166 THR A N 1
ATOM 1277 C CA . THR A 1 166 ? 3.011 0.840 -3.451 1.00 90.94 166 THR A CA 1
ATOM 1278 C C . THR A 1 166 ? 4.495 0.768 -3.127 1.00 90.94 166 THR A C 1
ATOM 1280 O O . THR A 1 166 ? 5.031 1.678 -2.504 1.00 90.94 166 THR A O 1
ATOM 1283 N N . CYS A 1 167 ? 5.149 -0.305 -3.561 1.00 87.69 167 CYS A N 1
ATOM 1284 C CA . CYS A 1 167 ? 6.583 -0.517 -3.432 1.00 87.69 167 CYS A CA 1
ATOM 1285 C C . CYS A 1 167 ? 7.196 -0.740 -4.819 1.00 87.69 167 CYS A C 1
ATOM 1287 O O . CYS A 1 167 ? 6.646 -1.484 -5.632 1.00 87.69 167 CYS A O 1
ATOM 1289 N N . THR A 1 168 ? 8.331 -0.094 -5.073 1.00 80.25 168 THR A N 1
ATOM 1290 C CA . THR A 1 168 ? 9.081 -0.157 -6.340 1.00 80.25 168 THR A CA 1
ATOM 1291 C C . THR A 1 168 ? 10.455 -0.811 -6.195 1.00 80.25 168 THR A C 1
ATOM 1293 O O . THR A 1 168 ? 11.220 -0.859 -7.152 1.00 80.25 168 THR A O 1
ATOM 1296 N N . GLY A 1 169 ? 10.796 -1.286 -4.992 1.00 76.25 169 GLY A N 1
ATOM 1297 C CA . GLY A 1 169 ? 12.085 -1.906 -4.687 1.00 76.25 169 GLY A CA 1
ATOM 1298 C C . GLY A 1 169 ? 12.018 -3.432 -4.717 1.00 76.25 169 GLY A C 1
ATOM 1299 O O . GLY A 1 169 ? 11.013 -4.023 -4.313 1.00 76.25 169 GLY A O 1
ATOM 1300 N N . ARG A 1 170 ? 13.119 -4.083 -5.123 1.00 77.88 170 ARG A N 1
ATOM 1301 C CA . ARG A 1 170 ? 13.202 -5.554 -5.204 1.00 77.88 170 ARG A CA 1
ATOM 1302 C C . ARG A 1 170 ? 12.901 -6.237 -3.868 1.00 77.88 170 ARG A C 1
ATOM 1304 O O . ARG A 1 170 ? 12.263 -7.281 -3.847 1.00 77.88 170 ARG A O 1
ATOM 1311 N N . TYR A 1 171 ? 13.345 -5.646 -2.759 1.00 81.00 171 TYR A N 1
ATOM 1312 C CA . TYR A 1 171 ? 13.226 -6.240 -1.426 1.00 81.00 171 TYR A CA 1
ATOM 1313 C C . TYR A 1 171 ? 11.772 -6.286 -0.950 1.00 81.00 171 TYR A C 1
ATOM 1315 O O . TYR A 1 171 ? 11.277 -7.350 -0.583 1.00 81.00 171 TYR A O 1
ATOM 1323 N N . GLY A 1 172 ? 11.054 -5.164 -1.054 1.00 81.25 172 GLY A N 1
ATOM 1324 C CA . GLY A 1 172 ? 9.624 -5.134 -0.751 1.00 81.25 172 GLY A CA 1
ATOM 1325 C C . GLY A 1 172 ? 8.808 -5.977 -1.729 1.00 81.25 172 GLY A C 1
ATOM 1326 O O . GLY A 1 172 ? 7.911 -6.700 -1.307 1.00 81.25 172 GLY A O 1
ATOM 1327 N N . ALA A 1 173 ? 9.151 -5.966 -3.020 1.00 81.81 173 ALA A N 1
ATOM 1328 C CA . ALA A 1 173 ? 8.467 -6.794 -4.008 1.00 81.81 173 ALA A CA 1
ATOM 1329 C C . ALA A 1 173 ? 8.628 -8.301 -3.743 1.00 81.81 173 ALA A C 1
ATOM 1331 O O . ALA A 1 173 ? 7.644 -9.033 -3.809 1.00 81.81 173 ALA A O 1
ATOM 1332 N N . ARG A 1 174 ? 9.836 -8.763 -3.392 1.00 82.12 174 ARG A N 1
ATOM 1333 C CA . ARG A 1 174 ? 10.088 -10.167 -3.023 1.00 82.12 174 ARG A CA 1
ATOM 1334 C C . ARG A 1 174 ? 9.272 -10.579 -1.804 1.00 82.12 174 ARG A C 1
ATOM 1336 O O . ARG A 1 174 ? 8.648 -11.631 -1.830 1.00 82.12 174 ARG A O 1
ATOM 1343 N N . HIS A 1 175 ? 9.221 -9.734 -0.773 1.00 83.44 175 HIS A N 1
ATOM 1344 C CA . HIS A 1 175 ? 8.432 -10.047 0.414 1.00 83.44 175 HIS A CA 1
ATOM 1345 C C . HIS A 1 175 ? 6.935 -10.161 0.101 1.00 83.44 175 HIS A C 1
ATOM 1347 O O . HIS A 1 175 ? 6.281 -11.130 0.478 1.00 83.44 175 HIS A O 1
ATOM 1353 N N . LEU A 1 176 ? 6.395 -9.192 -0.641 1.00 84.88 176 LEU A N 1
ATOM 1354 C CA . LEU A 1 176 ? 4.984 -9.189 -1.017 1.00 84.88 176 LEU A CA 1
ATOM 1355 C C . LEU A 1 176 ? 4.616 -10.354 -1.944 1.00 84.88 176 LEU A C 1
ATOM 1357 O O . LEU A 1 176 ? 3.508 -10.871 -1.829 1.00 84.88 176 LEU A O 1
ATOM 1361 N N . ALA A 1 177 ? 5.532 -10.798 -2.811 1.00 79.38 177 ALA A N 1
ATOM 1362 C CA . ALA A 1 177 ? 5.329 -11.967 -3.667 1.00 79.38 177 ALA A CA 1
ATOM 1363 C C . ALA A 1 177 ? 5.095 -13.246 -2.847 1.00 79.38 177 ALA A C 1
ATOM 1365 O O . ALA A 1 177 ? 4.147 -13.985 -3.117 1.00 79.38 177 ALA A O 1
ATOM 1366 N N . THR A 1 178 ? 5.904 -13.474 -1.805 1.00 79.12 178 THR A N 1
ATOM 1367 C CA . THR A 1 178 ? 5.775 -14.648 -0.926 1.00 79.12 178 THR A CA 1
ATOM 1368 C C . THR A 1 178 ? 4.403 -14.706 -0.255 1.00 79.12 178 THR A C 1
ATOM 1370 O O . THR A 1 178 ? 3.772 -15.761 -0.190 1.00 79.12 178 THR A O 1
ATOM 1373 N N . VAL A 1 179 ? 3.899 -13.559 0.205 1.00 82.75 179 VAL A N 1
ATOM 1374 C CA . VAL A 1 179 ? 2.597 -13.478 0.882 1.00 82.75 179 VAL A CA 1
ATOM 1375 C C . VAL A 1 179 ? 1.441 -13.560 -0.124 1.00 82.75 179 VAL A C 1
ATOM 1377 O O . VAL A 1 179 ? 0.408 -14.161 0.169 1.00 82.75 179 VAL A O 1
ATOM 1380 N N . ALA A 1 180 ? 1.612 -13.020 -1.336 1.00 80.88 180 ALA A N 1
ATOM 1381 C CA . ALA A 1 180 ? 0.585 -13.022 -2.379 1.00 80.88 180 ALA A CA 1
ATOM 1382 C C . ALA A 1 180 ? 0.130 -14.433 -2.767 1.00 80.88 180 ALA A C 1
ATOM 1384 O O . ALA A 1 180 ? -1.071 -14.657 -2.930 1.00 80.88 180 ALA A O 1
ATOM 1385 N N . TRP A 1 181 ? 1.057 -15.393 -2.874 1.00 75.19 181 TRP A N 1
ATOM 1386 C CA . TRP A 1 181 ? 0.712 -16.787 -3.172 1.00 75.19 181 TRP A CA 1
ATOM 1387 C C . TRP A 1 181 ? -0.225 -17.377 -2.110 1.00 75.19 181 TRP A C 1
ATOM 1389 O O . TRP A 1 181 ? -1.238 -17.989 -2.452 1.00 75.19 181 TRP A O 1
ATOM 1399 N N . ARG A 1 182 ? 0.049 -17.116 -0.827 1.00 74.19 182 ARG A N 1
ATOM 1400 C CA . ARG A 1 182 ? -0.774 -17.598 0.291 1.00 74.19 182 ARG A CA 1
ATOM 1401 C C . ARG A 1 182 ? -2.150 -16.949 0.307 1.00 74.19 182 ARG A C 1
ATOM 1403 O O . ARG A 1 182 ? -3.154 -17.645 0.397 1.00 74.19 182 ARG A O 1
ATOM 1410 N N . ILE A 1 183 ? -2.204 -15.630 0.117 1.00 75.62 183 ILE A N 1
ATOM 1411 C CA . ILE A 1 183 ? -3.472 -14.893 0.057 1.00 75.62 183 ILE A CA 1
ATOM 1412 C C . ILE A 1 183 ? -4.341 -15.406 -1.085 1.00 75.62 183 ILE A C 1
ATOM 1414 O O . ILE A 1 183 ? -5.537 -15.559 -0.885 1.00 75.62 183 ILE A O 1
ATOM 1418 N N . ARG A 1 184 ? -3.770 -15.700 -2.262 1.00 70.00 184 ARG A N 1
ATOM 1419 C CA . ARG A 1 184 ? -4.541 -16.242 -3.391 1.00 70.00 184 ARG A CA 1
ATOM 1420 C C . ARG A 1 184 ? -5.229 -17.561 -3.032 1.00 70.00 184 ARG A C 1
ATOM 1422 O O . ARG A 1 184 ? -6.376 -17.739 -3.418 1.00 70.00 184 ARG A O 1
ATOM 1429 N N . HIS A 1 185 ? -4.592 -18.428 -2.246 1.00 67.31 185 HIS A N 1
ATOM 1430 C CA . HIS A 1 185 ? -5.211 -19.680 -1.797 1.00 67.31 185 HIS A CA 1
ATOM 1431 C C . HIS A 1 185 ? -6.365 -19.434 -0.813 1.00 67.31 185 HIS A C 1
ATOM 1433 O O . HIS A 1 185 ? -7.417 -20.055 -0.940 1.00 67.31 185 HIS A O 1
ATOM 1439 N N . THR A 1 186 ? -6.229 -18.476 0.108 1.00 63.78 186 THR A N 1
ATOM 1440 C CA . THR A 1 186 ? -7.294 -18.118 1.065 1.00 63.78 186 THR A CA 1
ATOM 1441 C C . THR A 1 186 ? -8.432 -17.312 0.414 1.00 63.78 186 THR A C 1
ATOM 1443 O O . THR A 1 186 ? -9.603 -17.474 0.755 1.00 63.78 186 THR A O 1
ATOM 1446 N N . ALA A 1 187 ? -8.113 -16.449 -0.555 1.00 59.81 187 ALA A N 1
ATOM 1447 C CA . ALA A 1 187 ? -9.048 -15.539 -1.220 1.00 59.81 187 ALA A CA 1
ATOM 1448 C C . ALA A 1 187 ? -10.017 -16.253 -2.174 1.00 59.81 187 ALA A C 1
ATOM 1450 O O . ALA A 1 187 ? -11.111 -15.736 -2.410 1.00 59.81 187 ALA A O 1
ATOM 1451 N N . VAL A 1 188 ? -9.667 -17.444 -2.680 1.00 55.09 188 VAL A N 1
ATOM 1452 C CA . VAL A 1 188 ? -10.574 -18.296 -3.479 1.00 55.09 188 VAL A CA 1
ATOM 1453 C C . VAL A 1 188 ? -11.860 -18.627 -2.710 1.00 55.09 188 VAL A C 1
ATOM 1455 O O . VAL A 1 188 ? -12.913 -18.772 -3.321 1.00 55.09 188 VAL A O 1
ATOM 1458 N N . GLN A 1 189 ? -11.828 -18.630 -1.374 1.00 59.44 189 GLN A N 1
ATOM 1459 C CA . GLN A 1 189 ? -13.017 -18.841 -0.540 1.00 59.44 189 GLN A CA 1
ATOM 1460 C C . GLN A 1 189 ? -13.876 -17.573 -0.344 1.00 59.44 189 GLN A C 1
ATOM 1462 O O . GLN A 1 189 ? -14.782 -17.552 0.490 1.00 59.44 189 GLN A O 1
ATOM 1467 N N . GLY A 1 190 ? -13.582 -16.477 -1.060 1.00 61.66 190 GLY A N 1
ATOM 1468 C CA . GLY A 1 190 ? -14.289 -15.194 -0.932 1.00 61.66 190 GLY A CA 1
ATOM 1469 C C . GLY A 1 190 ? -14.119 -14.524 0.438 1.00 61.66 190 GLY A C 1
ATOM 1470 O O . GLY A 1 190 ? -14.838 -13.579 0.773 1.00 61.66 190 GLY A O 1
ATOM 1471 N N . GLY A 1 191 ? -13.188 -15.033 1.248 1.00 71.56 191 GLY A N 1
ATOM 1472 C CA . GLY A 1 191 ? -12.905 -14.566 2.593 1.00 71.56 191 GLY A CA 1
ATOM 1473 C C . GLY A 1 191 ? -12.054 -13.301 2.603 1.00 71.56 191 GLY A C 1
ATOM 1474 O O . GLY A 1 191 ? -11.240 -13.055 1.718 1.00 71.56 191 GLY A O 1
ATOM 1475 N N . HIS A 1 192 ? -12.244 -12.502 3.646 1.00 81.94 192 HIS A N 1
ATOM 1476 C CA . HIS A 1 192 ? -11.305 -11.452 4.011 1.00 81.94 192 HIS A CA 1
ATOM 1477 C C . HIS A 1 192 ? -10.171 -12.067 4.833 1.00 81.94 192 HIS A C 1
ATOM 1479 O O . HIS A 1 192 ? -10.452 -12.813 5.775 1.00 81.94 192 HIS A O 1
ATOM 1485 N N . THR A 1 193 ? -8.921 -11.713 4.537 1.00 85.88 193 THR A N 1
ATOM 1486 C CA . THR A 1 193 ? -7.755 -12.293 5.224 1.00 85.88 193 THR A CA 1
ATOM 1487 C C . THR A 1 193 ? -7.175 -11.288 6.224 1.00 85.88 193 THR A C 1
ATOM 1489 O O . THR A 1 193 ? -6.643 -10.259 5.802 1.00 85.88 193 THR A O 1
ATOM 1492 N N . PRO A 1 194 ? -7.282 -11.527 7.546 1.00 88.38 194 PRO A N 1
ATOM 1493 C CA . PRO A 1 194 ? -6.649 -10.680 8.552 1.00 88.38 194 PRO A CA 1
ATOM 1494 C C . PRO A 1 194 ? -5.123 -10.783 8.484 1.00 88.38 194 PRO A C 1
ATOM 1496 O O . PRO A 1 194 ? -4.571 -11.875 8.336 1.00 88.38 194 PRO A O 1
ATOM 1499 N N . ALA A 1 195 ? -4.451 -9.648 8.623 1.00 90.50 195 ALA A N 1
ATOM 1500 C CA . ALA A 1 195 ? -3.003 -9.541 8.557 1.00 90.50 195 ALA A CA 1
ATOM 1501 C C . ALA A 1 195 ? -2.495 -8.364 9.406 1.00 90.50 195 ALA A C 1
ATOM 1503 O O . ALA A 1 195 ? -3.268 -7.530 9.885 1.00 90.50 195 ALA A O 1
ATOM 1504 N N . VAL A 1 196 ? -1.180 -8.267 9.550 1.00 92.50 196 VAL A N 1
ATOM 1505 C CA . VAL A 1 196 ? -0.482 -7.089 10.069 1.00 92.50 196 VAL A CA 1
ATOM 1506 C C . VAL A 1 196 ? 0.365 -6.515 8.949 1.00 92.50 196 VAL A C 1
ATOM 1508 O O . VAL A 1 196 ? 1.149 -7.232 8.330 1.00 92.50 196 VAL A O 1
ATOM 1511 N N . LEU A 1 197 ? 0.207 -5.218 8.688 1.00 93.94 197 LEU A N 1
ATOM 1512 C CA . LEU A 1 197 ? 1.108 -4.470 7.821 1.00 93.94 197 LEU A CA 1
ATOM 1513 C C . LEU A 1 197 ? 2.107 -3.712 8.693 1.00 93.94 197 LEU A C 1
ATOM 1515 O O . LEU A 1 197 ? 1.692 -2.888 9.503 1.00 93.94 197 LEU A O 1
ATOM 1519 N N . ALA A 1 198 ? 3.399 -3.942 8.498 1.00 93.06 198 ALA A N 1
ATOM 1520 C CA . ALA A 1 198 ? 4.474 -3.272 9.219 1.00 93.06 198 ALA A CA 1
ATOM 1521 C C . ALA A 1 198 ? 5.507 -2.654 8.273 1.00 93.06 198 ALA A C 1
ATOM 1523 O O . ALA A 1 198 ? 5.616 -3.029 7.102 1.00 93.06 198 ALA A O 1
ATOM 1524 N N . VAL A 1 199 ? 6.267 -1.694 8.794 1.00 92.69 199 VAL A N 1
ATOM 1525 C CA . VAL A 1 199 ? 7.496 -1.200 8.177 1.00 92.69 199 VAL A CA 1
ATOM 1526 C C . VAL A 1 199 ? 8.692 -1.692 8.983 1.00 92.69 199 VAL A C 1
ATOM 1528 O O . VAL A 1 199 ? 8.764 -1.494 10.194 1.00 92.69 199 VAL A O 1
ATOM 1531 N N . GLU A 1 200 ? 9.628 -2.343 8.300 1.00 91.19 200 GLU A N 1
ATOM 1532 C CA . GLU A 1 200 ? 10.906 -2.759 8.870 1.00 91.19 200 GLU A CA 1
ATOM 1533 C C . GLU A 1 200 ? 12.050 -2.031 8.186 1.00 91.19 200 GLU A C 1
ATOM 1535 O O . GLU A 1 200 ? 12.065 -1.891 6.964 1.00 91.19 200 GLU A O 1
ATOM 1540 N N . LEU A 1 201 ? 13.031 -1.600 8.974 1.00 89.50 201 LEU A N 1
ATOM 1541 C CA . LEU A 1 201 ? 14.289 -1.096 8.447 1.00 89.50 201 LEU A CA 1
ATOM 1542 C C . LEU A 1 201 ? 15.251 -2.265 8.285 1.00 89.50 201 LEU A C 1
ATOM 1544 O O . LEU A 1 201 ? 15.446 -3.056 9.204 1.00 89.50 201 LEU A O 1
ATOM 1548 N N . THR A 1 202 ? 15.837 -2.391 7.105 1.00 84.94 202 THR A N 1
ATOM 1549 C CA . THR A 1 202 ? 16.819 -3.427 6.798 1.00 84.94 202 THR A CA 1
ATOM 1550 C C . THR A 1 202 ? 18.038 -2.780 6.176 1.00 84.94 202 THR A C 1
ATOM 1552 O O . THR A 1 202 ? 17.913 -1.955 5.273 1.00 84.94 202 THR A O 1
ATOM 1555 N N . THR A 1 203 ? 19.211 -3.179 6.645 1.00 85.94 203 THR A N 1
ATOM 1556 C CA . THR A 1 203 ? 20.480 -2.817 6.025 1.00 85.94 203 THR A CA 1
ATOM 1557 C C . THR A 1 203 ? 20.746 -3.767 4.865 1.00 85.94 203 THR A C 1
ATOM 1559 O O . THR A 1 203 ? 20.690 -4.985 5.033 1.00 85.94 203 THR A O 1
ATOM 1562 N N . VAL A 1 204 ? 20.990 -3.220 3.679 1.00 80.75 204 VAL A N 1
ATOM 1563 C CA . VAL A 1 204 ? 21.293 -3.988 2.472 1.00 80.75 204 VAL A CA 1
ATOM 1564 C C . VAL A 1 204 ? 22.630 -3.557 1.900 1.00 80.75 204 VAL A C 1
ATOM 1566 O O . VAL A 1 204 ? 22.920 -2.368 1.790 1.00 80.75 204 VAL A O 1
ATOM 1569 N N . GLU A 1 205 ? 23.431 -4.535 1.503 1.00 76.75 205 GLU A N 1
ATOM 1570 C CA . GLU A 1 205 ? 24.674 -4.288 0.783 1.00 76.75 205 GLU A CA 1
ATOM 1571 C C . GLU A 1 205 ? 24.354 -3.972 -0.683 1.00 76.75 205 GLU A C 1
ATOM 1573 O O . GLU A 1 205 ? 23.644 -4.722 -1.368 1.00 76.75 205 GLU A O 1
ATOM 1578 N N . LEU A 1 206 ? 24.853 -2.833 -1.162 1.00 66.44 206 LEU A N 1
ATOM 1579 C CA . LEU A 1 206 ? 24.731 -2.390 -2.549 1.00 66.44 206 LEU A CA 1
ATOM 1580 C C . LEU A 1 206 ? 26.044 -2.690 -3.287 1.00 66.44 206 LEU A C 1
ATOM 1582 O O . LEU A 1 206 ? 26.779 -1.799 -3.694 1.00 66.44 206 LEU A O 1
ATOM 1586 N N . GLY A 1 207 ? 26.360 -3.977 -3.455 1.00 66.56 207 GLY A N 1
ATOM 1587 C CA . GLY A 1 207 ? 27.578 -4.391 -4.158 1.00 66.56 207 GLY A CA 1
ATOM 1588 C C . GLY A 1 207 ? 28.853 -3.975 -3.417 1.00 66.56 207 GLY A C 1
ATOM 1589 O O . GLY A 1 207 ? 29.059 -4.414 -2.293 1.00 66.56 207 GLY A O 1
ATOM 1590 N N . GLN A 1 208 ? 29.716 -3.174 -4.058 1.00 53.25 208 GLN A N 1
ATOM 1591 C CA . GLN A 1 208 ? 30.966 -2.668 -3.459 1.00 53.25 208 GLN A CA 1
ATOM 1592 C C . GLN A 1 208 ? 30.790 -1.379 -2.631 1.00 53.25 208 GLN A C 1
ATOM 1594 O O . GLN A 1 208 ? 31.781 -0.851 -2.133 1.00 53.25 208 GLN A O 1
ATOM 1599 N N . GLU A 1 209 ? 29.571 -0.850 -2.503 1.00 56.69 209 GLU A N 1
ATOM 1600 C CA . GLU A 1 209 ? 29.294 0.365 -1.726 1.00 56.69 209 GLU A CA 1
ATOM 1601 C C . GLU A 1 209 ? 28.920 0.079 -0.262 1.00 56.69 209 GLU A C 1
ATOM 1603 O O . GLU A 1 209 ? 28.578 -1.047 0.111 1.00 56.69 209 GLU A O 1
ATOM 1608 N N . GLU A 1 210 ? 28.966 1.131 0.566 1.00 61.06 210 GLU A N 1
ATOM 1609 C CA . GLU A 1 210 ? 28.520 1.107 1.960 1.00 61.06 210 GLU A CA 1
ATOM 1610 C C . GLU A 1 210 ? 27.064 0.639 2.088 1.00 61.06 210 GLU A C 1
ATOM 1612 O O . GLU A 1 210 ? 26.200 0.900 1.247 1.00 61.06 210 GLU A O 1
ATOM 1617 N N . ALA A 1 211 ? 26.786 -0.076 3.175 1.00 77.62 211 ALA A N 1
ATOM 1618 C CA . ALA A 1 211 ? 25.483 -0.665 3.405 1.00 77.62 211 ALA A CA 1
ATOM 1619 C C . ALA A 1 211 ? 24.396 0.417 3.559 1.00 77.62 211 ALA A C 1
ATOM 1621 O O . ALA A 1 211 ? 24.503 1.321 4.387 1.00 77.62 211 ALA A O 1
ATOM 1622 N N . ALA A 1 212 ? 23.315 0.302 2.788 1.00 80.44 212 ALA A N 1
ATOM 1623 C CA . ALA A 1 212 ? 22.209 1.253 2.806 1.00 80.44 212 ALA A CA 1
ATOM 1624 C C . ALA A 1 212 ? 21.055 0.747 3.675 1.00 80.44 212 ALA A C 1
ATOM 1626 O O . ALA A 1 212 ? 20.660 -0.417 3.596 1.00 80.44 212 ALA A O 1
ATOM 1627 N N . VAL A 1 213 ? 20.453 1.635 4.466 1.00 86.94 213 VAL A N 1
ATOM 1628 C CA . VAL A 1 213 ? 19.225 1.327 5.211 1.00 86.94 213 VAL A CA 1
ATOM 1629 C C . VAL A 1 213 ? 18.015 1.572 4.315 1.00 86.94 213 VAL A C 1
ATOM 1631 O O . VAL A 1 213 ? 17.812 2.673 3.804 1.00 86.94 213 VAL A O 1
ATOM 1634 N N . ILE A 1 214 ? 17.179 0.551 4.147 1.00 88.25 214 ILE A N 1
ATOM 1635 C CA . ILE A 1 214 ? 15.935 0.620 3.380 1.00 88.25 214 ILE A CA 1
ATOM 1636 C C . ILE A 1 214 ? 14.734 0.264 4.251 1.00 88.25 214 ILE A C 1
ATOM 1638 O O . ILE A 1 214 ? 14.830 -0.553 5.162 1.00 88.25 214 ILE A O 1
ATOM 1642 N N . ALA A 1 215 ? 13.580 0.844 3.933 1.00 90.56 215 ALA A N 1
ATOM 1643 C CA . ALA A 1 215 ? 12.311 0.472 4.539 1.00 90.56 215 ALA A CA 1
ATOM 1644 C C . ALA A 1 215 ? 11.607 -0.592 3.688 1.00 90.56 215 ALA A C 1
ATOM 1646 O O . ALA A 1 215 ? 11.329 -0.383 2.502 1.00 90.56 215 ALA A O 1
ATOM 1647 N N . VAL A 1 216 ? 11.299 -1.732 4.300 1.00 90.12 216 VAL A N 1
ATOM 1648 C CA . VAL A 1 216 ? 10.652 -2.878 3.665 1.00 90.12 216 VAL A CA 1
ATOM 1649 C C . VAL A 1 216 ? 9.244 -3.045 4.245 1.00 90.12 216 VAL A C 1
ATOM 1651 O O . VAL A 1 216 ? 9.095 -3.196 5.458 1.00 90.12 216 VAL A O 1
ATOM 1654 N N . PRO A 1 217 ? 8.190 -3.036 3.407 1.00 92.06 217 PRO A N 1
ATOM 1655 C CA . PRO A 1 217 ? 6.847 -3.355 3.867 1.00 92.06 217 PRO A CA 1
ATOM 1656 C C . PRO A 1 217 ? 6.728 -4.853 4.173 1.00 92.06 217 PRO A C 1
ATOM 1658 O O . PRO A 1 217 ? 6.922 -5.699 3.292 1.00 92.06 217 PRO A O 1
ATOM 1661 N N . ARG A 1 218 ? 6.352 -5.181 5.408 1.00 90.81 218 ARG A N 1
ATOM 1662 C CA . ARG A 1 218 ? 6.042 -6.543 5.849 1.00 90.81 218 ARG A CA 1
ATOM 1663 C C . ARG A 1 218 ? 4.544 -6.737 5.948 1.00 90.81 218 ARG A C 1
ATOM 1665 O O . ARG A 1 218 ? 3.858 -5.930 6.562 1.00 90.81 218 ARG A O 1
ATOM 1672 N N . LEU A 1 219 ? 4.049 -7.809 5.348 1.00 91.00 219 LEU A N 1
ATOM 1673 C CA . LEU A 1 219 ? 2.672 -8.248 5.494 1.00 91.00 219 LEU A CA 1
ATOM 1674 C C . LEU A 1 219 ? 2.693 -9.646 6.109 1.00 91.00 219 LEU A C 1
ATOM 1676 O O . LEU A 1 219 ? 3.136 -10.586 5.459 1.00 91.00 219 LEU A O 1
ATOM 1680 N N . GLU A 1 220 ? 2.257 -9.768 7.355 1.00 88.69 220 GLU A N 1
ATOM 1681 C CA . GLU A 1 220 ? 2.206 -11.037 8.090 1.00 88.69 220 GLU A CA 1
ATOM 1682 C C . GLU A 1 220 ? 0.748 -11.475 8.208 1.00 88.69 220 GLU A C 1
ATOM 1684 O O . GLU A 1 220 ? -0.097 -10.682 8.629 1.00 88.69 220 GLU A O 1
ATOM 1689 N N . LEU A 1 221 ? 0.422 -12.711 7.823 1.00 86.25 221 LEU A N 1
ATOM 1690 C CA . LEU A 1 221 ? -0.935 -13.221 8.005 1.00 86.25 221 LEU A CA 1
ATOM 1691 C C . LEU A 1 221 ? -1.146 -13.551 9.484 1.00 86.25 221 LEU A C 1
ATOM 1693 O O . LEU A 1 221 ? -0.241 -14.030 10.161 1.00 86.25 221 LEU A O 1
ATOM 1697 N N . ALA A 1 222 ? -2.365 -13.340 9.979 1.00 76.31 222 ALA A N 1
ATOM 1698 C CA . ALA A 1 222 ? -2.734 -13.648 11.365 1.00 76.31 222 ALA A CA 1
ATOM 1699 C C . ALA A 1 222 ? -2.490 -15.113 11.782 1.00 76.31 222 ALA A C 1
ATOM 1701 O O . ALA A 1 222 ? -2.494 -15.440 12.962 1.00 76.31 222 ALA A O 1
ATOM 1702 N N . GLU A 1 223 ? -2.341 -15.996 10.802 1.00 70.75 223 GLU A N 1
ATOM 1703 C CA . GLU A 1 223 ? -2.111 -17.429 10.957 1.00 70.75 223 GLU A CA 1
ATOM 1704 C C . GLU A 1 223 ? -0.668 -17.738 11.393 1.00 70.75 223 GLU A C 1
ATOM 1706 O O . GLU A 1 223 ? -0.430 -18.748 12.046 1.00 70.75 223 GLU A O 1
ATOM 1711 N N . ASP A 1 224 ? 0.286 -16.862 11.052 1.00 64.56 224 ASP A N 1
ATOM 1712 C CA . ASP A 1 224 ? 1.728 -17.083 11.248 1.00 64.56 224 ASP A CA 1
ATOM 1713 C C . ASP A 1 224 ? 2.254 -16.534 12.570 1.00 64.56 224 ASP A C 1
ATOM 1715 O O . ASP A 1 224 ? 3.328 -16.909 13.040 1.00 64.56 224 ASP A O 1
ATOM 1719 N N . ARG A 1 225 ? 1.507 -15.601 13.159 1.00 58.22 225 ARG A N 1
ATOM 1720 C CA . ARG A 1 225 ? 1.859 -14.914 14.393 1.00 58.22 225 ARG A CA 1
ATOM 1721 C C . ARG A 1 225 ? 0.570 -14.574 15.132 1.00 58.22 225 ARG A C 1
ATOM 1723 O O . ARG A 1 225 ? -0.282 -13.914 14.532 1.00 58.22 225 ARG A O 1
ATOM 1730 N N . PRO A 1 226 ? 0.422 -14.958 16.417 1.00 54.12 226 PRO A N 1
ATOM 1731 C CA . PRO A 1 226 ? -0.711 -14.528 17.222 1.00 54.12 226 PRO A CA 1
ATOM 1732 C C . PRO A 1 226 ? -0.811 -13.010 17.147 1.00 54.12 226 PRO A C 1
ATOM 1734 O O . PRO A 1 226 ? 0.141 -12.294 17.480 1.00 54.12 226 PRO A O 1
ATOM 1737 N N . LEU A 1 227 ? -1.938 -12.521 16.637 1.00 56.72 227 LEU A N 1
ATOM 1738 C CA . LEU A 1 227 ? -2.156 -11.090 16.559 1.00 56.72 227 LEU A CA 1
ATOM 1739 C C . LEU A 1 227 ? -2.201 -10.529 17.990 1.00 56.72 227 LEU A C 1
ATOM 1741 O O . LEU A 1 227 ? -2.631 -11.224 18.914 1.00 56.72 227 LEU A O 1
ATOM 1745 N N . PRO A 1 228 ? -1.816 -9.262 18.205 1.00 55.72 228 PRO A N 1
ATOM 1746 C CA . PRO A 1 228 ? -2.030 -8.615 19.492 1.00 55.72 228 PRO A CA 1
ATOM 1747 C C . PRO A 1 228 ? -3.506 -8.755 19.922 1.00 55.72 228 PRO A C 1
ATOM 1749 O O . PRO A 1 228 ? -4.386 -8.681 19.057 1.00 55.72 228 PRO A O 1
ATOM 1752 N N . PRO A 1 229 ? -3.819 -8.903 21.224 1.00 48.56 229 PRO A N 1
ATOM 1753 C CA . PRO A 1 229 ? -5.168 -9.239 21.702 1.00 48.56 229 PRO A CA 1
ATOM 1754 C C . PRO A 1 229 ? -6.289 -8.333 21.162 1.00 48.56 229 PRO A C 1
ATOM 1756 O O . PRO A 1 229 ? -7.394 -8.804 20.888 1.00 48.56 229 PRO A O 1
ATOM 1759 N N . GLY A 1 230 ? -6.001 -7.043 20.949 1.00 51.53 230 GLY A N 1
ATOM 1760 C CA . GLY A 1 230 ? -6.952 -6.081 20.376 1.00 51.53 230 GLY A CA 1
ATOM 1761 C C . GLY A 1 230 ? -7.329 -6.370 18.918 1.00 51.53 230 GLY A C 1
ATOM 1762 O O . GLY A 1 230 ? -8.482 -6.197 18.532 1.00 51.53 230 GLY A O 1
ATOM 1763 N N . VAL A 1 231 ? -6.394 -6.898 18.128 1.00 52.62 231 VAL A N 1
ATOM 1764 C CA . VAL A 1 231 ? -6.595 -7.221 16.709 1.00 52.62 231 VAL A CA 1
ATOM 1765 C C . VAL A 1 231 ? -7.348 -8.539 16.553 1.00 52.62 231 VAL A C 1
ATOM 1767 O O . VAL A 1 231 ? -8.224 -8.657 15.699 1.00 52.62 231 VAL A O 1
ATOM 1770 N N . GLU A 1 232 ? -7.074 -9.536 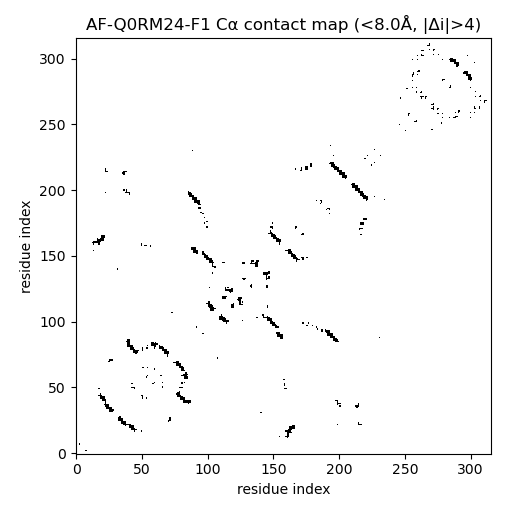17.402 1.00 52.56 232 GLU A N 1
ATOM 1771 C CA . GLU A 1 232 ? -7.879 -10.761 17.406 1.00 52.56 232 GLU A CA 1
ATOM 1772 C C . GLU A 1 232 ? -9.330 -10.491 17.810 1.00 52.56 232 GLU A C 1
ATOM 1774 O O . GLU A 1 232 ? -10.242 -11.115 17.269 1.00 52.56 232 GLU A O 1
ATOM 1779 N N . ALA A 1 233 ? -9.563 -9.591 18.772 1.00 49.72 233 ALA A N 1
ATOM 1780 C CA . ALA A 1 233 ? -10.907 -9.209 19.193 1.00 49.72 233 ALA A CA 1
ATOM 1781 C C . ALA A 1 233 ? -11.683 -8.565 18.034 1.00 49.72 233 ALA A C 1
ATOM 1783 O O . ALA A 1 233 ? -12.806 -8.975 17.739 1.00 49.72 233 ALA A O 1
ATOM 1784 N N . ALA A 1 234 ? -11.054 -7.650 17.298 1.00 48.47 234 ALA A N 1
ATOM 1785 C CA . ALA A 1 234 ? -11.661 -7.008 16.141 1.00 48.47 234 ALA A CA 1
ATOM 1786 C C . ALA A 1 234 ? -11.826 -7.935 14.929 1.00 48.47 234 ALA A C 1
ATOM 1788 O O . ALA A 1 234 ? -12.856 -7.894 14.252 1.00 48.47 234 ALA A O 1
ATOM 1789 N N . ALA A 1 235 ? -10.860 -8.821 14.671 1.00 48.81 235 ALA A N 1
ATOM 1790 C CA . ALA A 1 235 ? -10.971 -9.856 13.648 1.00 48.81 235 ALA A CA 1
ATOM 1791 C C . ALA A 1 235 ? -12.089 -10.854 13.989 1.00 48.81 235 ALA A C 1
ATOM 1793 O O . ALA A 1 235 ? -12.866 -11.222 13.106 1.00 48.81 235 ALA A O 1
ATOM 1794 N N . ARG A 1 236 ? -12.238 -11.244 15.266 1.00 52.97 236 ARG A N 1
ATOM 1795 C CA . ARG A 1 236 ? -13.375 -12.041 15.760 1.00 52.97 236 ARG A CA 1
ATOM 1796 C C . ARG A 1 236 ? -14.691 -11.294 15.599 1.00 52.97 236 ARG A C 1
ATOM 1798 O O . ARG A 1 236 ? -15.647 -11.886 15.111 1.00 52.97 236 ARG A O 1
ATOM 1805 N N . GLN A 1 237 ? -14.737 -10.007 15.926 1.00 47.69 237 GLN A N 1
ATOM 1806 C CA . GLN A 1 237 ? -15.943 -9.195 15.794 1.00 47.69 237 GLN A CA 1
ATOM 1807 C C . GLN A 1 237 ? -16.341 -8.999 14.326 1.00 47.69 237 GLN A C 1
ATOM 1809 O O . GLN A 1 237 ? -17.511 -9.146 13.994 1.00 47.69 237 GLN A O 1
ATOM 1814 N N . ARG A 1 238 ? -15.388 -8.792 13.407 1.00 46.16 238 ARG A N 1
ATOM 1815 C CA . ARG A 1 238 ? -15.663 -8.746 11.959 1.00 46.16 238 ARG A CA 1
ATOM 1816 C C . ARG A 1 238 ? -16.040 -10.112 11.391 1.00 46.16 238 ARG A C 1
ATOM 1818 O O . ARG A 1 238 ? -16.965 -10.177 10.591 1.00 46.16 238 ARG A O 1
ATOM 1825 N N . ARG A 1 239 ? -15.402 -11.207 11.823 1.00 50.75 239 ARG A N 1
ATOM 1826 C CA . ARG A 1 239 ? -15.833 -12.576 11.476 1.00 50.75 239 ARG A CA 1
ATOM 1827 C C . ARG A 1 239 ? -17.251 -12.850 11.977 1.00 50.75 239 ARG A C 1
ATOM 1829 O O . ARG A 1 239 ? -18.027 -13.432 11.235 1.00 50.75 239 ARG A O 1
ATOM 1836 N N . ALA A 1 240 ? -17.611 -12.382 13.171 1.00 41.50 240 ALA A N 1
ATOM 1837 C CA . ALA A 1 240 ? -18.960 -12.492 13.723 1.00 41.50 240 ALA A CA 1
ATOM 1838 C C . ALA A 1 240 ? -19.973 -11.617 12.969 1.00 41.50 240 ALA A C 1
ATOM 1840 O O . ALA A 1 240 ? -21.082 -12.068 12.719 1.00 41.50 240 ALA A O 1
ATOM 1841 N N . VAL A 1 241 ? -19.589 -10.416 12.525 1.00 42.56 241 VAL A N 1
ATOM 1842 C CA . VAL A 1 241 ? -20.428 -9.559 11.668 1.00 42.56 241 VAL A CA 1
ATOM 1843 C C . VAL A 1 241 ? -20.604 -10.169 10.273 1.00 42.56 241 VAL A C 1
ATOM 1845 O O . VAL A 1 241 ? -21.699 -10.123 9.729 1.00 42.56 241 VAL A O 1
ATOM 1848 N N . VAL A 1 242 ? -19.573 -10.798 9.698 1.00 39.47 242 VAL A N 1
ATOM 1849 C CA . VAL A 1 242 ? -19.655 -11.492 8.398 1.00 39.47 242 VAL A CA 1
ATOM 1850 C C . VAL A 1 242 ? -20.418 -12.819 8.507 1.00 39.47 242 VAL A C 1
ATOM 1852 O O . VAL A 1 242 ? -21.151 -13.173 7.584 1.00 39.47 242 VAL A O 1
ATOM 1855 N N . ALA A 1 243 ? -20.291 -13.539 9.624 1.00 40.16 243 ALA A N 1
ATOM 1856 C CA . ALA A 1 243 ? -21.057 -14.752 9.917 1.00 40.16 243 ALA A CA 1
ATOM 1857 C C . ALA A 1 243 ? -22.533 -14.431 10.214 1.00 40.16 243 ALA A C 1
ATOM 1859 O O . ALA A 1 243 ? -23.414 -15.077 9.658 1.00 40.16 243 ALA A O 1
ATOM 1860 N N . GLY A 1 244 ? -22.809 -13.368 10.974 1.00 36.09 244 GLY A N 1
ATOM 1861 C CA . GLY A 1 244 ? -24.160 -12.833 11.179 1.00 36.09 244 GLY A CA 1
ATOM 1862 C C . GLY A 1 244 ? -24.754 -12.205 9.910 1.00 36.09 244 GLY A C 1
ATOM 1863 O O . GLY A 1 244 ? -25.953 -12.282 9.669 1.00 36.09 244 GLY A O 1
ATOM 1864 N N . SER A 1 245 ? -23.920 -11.656 9.020 1.00 39.66 245 SER A N 1
ATOM 1865 C CA . SER A 1 245 ? -24.327 -11.228 7.672 1.00 39.66 245 SER A CA 1
ATOM 1866 C C . SER A 1 245 ? -24.619 -12.427 6.761 1.00 39.66 245 SER A C 1
ATOM 1868 O O . SER A 1 245 ? -25.518 -12.346 5.929 1.00 39.66 245 SER A O 1
ATOM 1870 N N . ALA A 1 246 ? -23.946 -13.573 6.928 1.00 39.28 246 ALA A N 1
ATOM 1871 C CA . ALA A 1 246 ? -24.318 -14.812 6.237 1.00 39.28 246 ALA A CA 1
ATOM 1872 C C . ALA A 1 246 ? -25.698 -15.328 6.691 1.00 39.28 246 ALA A C 1
ATOM 1874 O O . ALA A 1 246 ? -26.466 -15.792 5.850 1.00 39.28 246 ALA A O 1
ATOM 1875 N N . GLU A 1 247 ? -26.038 -15.163 7.976 1.00 41.88 247 GLU A N 1
ATOM 1876 C CA . GLU A 1 247 ? -27.391 -15.387 8.511 1.00 41.88 247 GLU A CA 1
ATOM 1877 C C . GLU A 1 247 ? -28.432 -14.409 7.936 1.00 41.88 247 GLU A C 1
ATOM 1879 O O . GLU A 1 247 ? -29.574 -14.805 7.710 1.00 41.88 247 GLU A O 1
ATOM 1884 N N . ALA A 1 248 ? -28.050 -13.163 7.634 1.00 37.84 248 ALA A N 1
ATOM 1885 C CA . ALA A 1 248 ? -28.971 -12.132 7.145 1.00 37.84 248 ALA A CA 1
ATOM 1886 C C . ALA A 1 248 ? -29.134 -12.066 5.608 1.00 37.84 248 ALA A C 1
ATOM 1888 O O . ALA A 1 248 ? -30.142 -11.557 5.122 1.00 37.84 248 ALA A O 1
ATOM 1889 N N . THR A 1 249 ? -28.175 -12.568 4.816 1.00 41.34 249 THR A N 1
ATOM 1890 C CA . THR A 1 249 ? -28.119 -12.304 3.355 1.00 41.34 249 THR A CA 1
ATOM 1891 C C . THR A 1 249 ? -28.591 -13.441 2.449 1.00 41.34 249 THR A C 1
ATOM 1893 O O . THR A 1 249 ? -28.612 -13.269 1.227 1.00 41.34 249 THR A O 1
ATOM 1896 N N . GLY A 1 250 ? -29.002 -14.593 2.990 1.00 47.31 250 GLY A N 1
ATOM 1897 C CA . GLY A 1 250 ? -29.493 -15.701 2.164 1.00 47.31 250 GLY A CA 1
ATOM 1898 C C . GLY A 1 250 ? -28.456 -16.165 1.136 1.00 47.31 250 GLY A C 1
ATOM 1899 O O . GLY A 1 250 ? -28.767 -16.295 -0.053 1.00 47.31 250 GLY A O 1
ATOM 1900 N N . ARG A 1 251 ? -27.204 -16.374 1.572 1.00 53.06 251 ARG A N 1
ATOM 1901 C CA . ARG A 1 251 ? -26.178 -16.993 0.726 1.00 53.06 251 ARG A CA 1
ATOM 1902 C C . ARG A 1 251 ? -26.699 -18.338 0.220 1.00 53.06 251 ARG A C 1
ATOM 1904 O O . ARG A 1 251 ? -27.029 -19.222 1.003 1.00 53.06 251 ARG A O 1
ATOM 1911 N N . ARG A 1 252 ? -26.780 -18.475 -1.104 1.00 65.44 252 ARG A N 1
ATOM 1912 C CA . ARG A 1 252 ? -26.960 -19.772 -1.752 1.00 65.44 252 ARG A CA 1
ATOM 1913 C C . ARG A 1 252 ? -25.596 -20.447 -1.731 1.00 65.44 252 ARG A C 1
ATOM 1915 O O . ARG A 1 252 ? -24.663 -19.911 -2.319 1.00 65.44 252 ARG A O 1
ATOM 1922 N N . TRP A 1 253 ? -25.487 -21.577 -1.043 1.00 81.56 253 TRP A N 1
ATOM 1923 C CA . TRP A 1 253 ? -24.361 -22.491 -1.230 1.00 81.56 253 TRP A CA 1
ATOM 1924 C C . TRP A 1 253 ? -24.266 -22.842 -2.717 1.00 81.56 253 TRP A C 1
ATOM 1926 O O . TRP A 1 253 ? -25.310 -22.998 -3.360 1.00 81.56 253 TRP A O 1
ATOM 1936 N N . ALA A 1 254 ? -23.053 -22.892 -3.264 1.00 82.19 254 ALA A N 1
ATOM 1937 C CA . ALA A 1 254 ? -22.800 -23.143 -4.681 1.00 82.19 254 ALA A CA 1
ATOM 1938 C C . ALA A 1 254 ? -22.693 -24.643 -4.995 1.00 82.19 254 ALA A C 1
ATOM 1940 O O . ALA A 1 254 ? -22.843 -25.039 -6.149 1.00 82.19 254 ALA A O 1
ATOM 1941 N N . SER A 1 255 ? -22.487 -25.483 -3.975 1.00 87.75 255 SER A N 1
ATOM 1942 C CA . SER A 1 255 ? -22.392 -26.935 -4.121 1.00 87.75 255 SER A CA 1
ATOM 1943 C C . SER A 1 255 ? -22.988 -27.701 -2.935 1.00 87.75 255 SER A C 1
ATOM 1945 O O . SER A 1 255 ? -23.180 -27.163 -1.839 1.00 87.75 255 SER A O 1
ATOM 1947 N N . ALA A 1 256 ? -23.232 -28.996 -3.152 1.00 88.88 256 ALA A N 1
ATOM 1948 C CA . ALA A 1 256 ? -23.602 -29.937 -2.098 1.00 88.88 256 ALA A CA 1
ATOM 1949 C C . ALA A 1 256 ? -22.546 -29.997 -0.976 1.00 88.88 256 ALA A C 1
ATOM 1951 O O . ALA A 1 256 ? -22.912 -30.051 0.196 1.00 88.88 256 ALA A O 1
ATOM 1952 N N . GLN A 1 257 ? -21.254 -29.916 -1.319 1.00 89.94 257 GLN A N 1
ATOM 1953 C CA . GLN A 1 257 ? -20.147 -29.978 -0.360 1.00 89.94 257 GLN A CA 1
ATOM 1954 C C . GLN A 1 257 ? -20.130 -28.759 0.574 1.00 89.94 257 GLN A C 1
ATOM 1956 O O . GLN A 1 257 ? -20.079 -28.913 1.791 1.00 89.94 257 GLN A O 1
ATOM 1961 N N . GLU A 1 258 ? -20.283 -27.549 0.032 1.00 87.25 258 GLU A N 1
ATOM 1962 C CA . GLU A 1 258 ? -20.380 -26.329 0.849 1.00 87.25 258 GLU A CA 1
ATOM 1963 C C . GLU A 1 258 ? -21.613 -26.349 1.766 1.00 87.25 258 GLU A C 1
ATOM 1965 O O . GLU A 1 258 ? -21.580 -25.866 2.901 1.00 87.25 258 GLU A O 1
ATOM 1970 N N . CYS A 1 259 ? -22.724 -26.911 1.278 1.00 88.94 259 CYS A N 1
ATOM 1971 C CA . CYS A 1 259 ? -23.937 -27.066 2.072 1.00 88.94 259 CYS A CA 1
ATOM 1972 C C . CYS A 1 259 ? -23.732 -28.074 3.217 1.00 88.94 259 CYS A C 1
ATOM 1974 O O . CYS A 1 259 ? -24.167 -27.823 4.341 1.00 88.94 259 CYS A O 1
ATOM 1976 N N . ALA A 1 260 ? -23.014 -29.172 2.963 1.00 90.81 260 ALA A N 1
ATOM 1977 C CA . ALA A 1 260 ? -22.653 -30.164 3.973 1.00 90.81 260 ALA A CA 1
ATOM 1978 C C . ALA A 1 260 ? -21.764 -29.571 5.074 1.00 90.81 260 ALA A C 1
ATOM 1980 O O . ALA A 1 260 ? -22.037 -29.762 6.259 1.00 90.81 260 ALA A O 1
ATOM 1981 N N . GLU A 1 261 ? -20.749 -28.792 4.699 1.00 89.38 261 GLU A N 1
ATOM 1982 C CA . GLU A 1 261 ? -19.880 -28.090 5.648 1.00 89.38 261 GLU A CA 1
ATOM 1983 C C . GLU A 1 261 ? -20.674 -27.129 6.538 1.00 89.38 261 GLU A C 1
ATOM 1985 O O . GLU A 1 261 ? -20.461 -27.081 7.752 1.00 89.38 261 GLU A O 1
ATOM 1990 N N . ALA A 1 262 ? -21.654 -26.423 5.970 1.00 86.38 262 ALA A N 1
ATOM 1991 C CA . ALA A 1 262 ? -22.529 -25.545 6.735 1.00 86.38 262 ALA A CA 1
ATOM 1992 C C . ALA A 1 262 ? -23.466 -26.302 7.692 1.00 86.38 262 ALA A C 1
ATOM 1994 O O . ALA A 1 262 ? -23.679 -25.839 8.814 1.00 86.38 262 ALA A O 1
ATOM 1995 N N . ILE A 1 263 ? -23.992 -27.470 7.298 1.00 89.88 263 ILE A N 1
ATOM 1996 C CA . ILE A 1 263 ? -24.769 -28.343 8.196 1.00 89.88 263 ILE A CA 1
ATOM 1997 C C . ILE A 1 263 ? -23.894 -28.779 9.380 1.00 89.88 263 ILE A C 1
ATOM 1999 O O . ILE A 1 263 ? -24.303 -28.633 10.533 1.00 89.88 263 ILE A O 1
ATOM 2003 N N . CYS A 1 264 ? -22.667 -29.237 9.125 1.00 88.88 264 CYS A N 1
ATOM 2004 C CA . CYS A 1 264 ? -21.718 -29.624 10.173 1.00 88.88 264 CYS A CA 1
ATOM 2005 C C . CYS A 1 264 ? -21.370 -28.457 11.111 1.00 88.88 264 CYS A C 1
ATOM 2007 O O . CYS A 1 264 ? -21.368 -28.619 12.333 1.00 88.88 264 CYS A O 1
ATOM 2009 N N . ALA A 1 265 ? -21.117 -27.273 10.551 1.00 85.38 265 ALA A N 1
ATOM 2010 C CA . ALA A 1 265 ? -20.710 -26.086 11.299 1.00 85.38 265 ALA A CA 1
ATOM 2011 C C . ALA A 1 265 ? -21.857 -25.401 12.066 1.00 85.38 265 ALA A C 1
ATOM 2013 O O . ALA A 1 265 ? -21.589 -24.546 12.916 1.00 85.38 265 ALA A O 1
ATOM 2014 N N . ALA A 1 266 ? -23.119 -25.757 11.792 1.00 86.12 266 ALA A N 1
ATOM 2015 C CA . ALA A 1 266 ? -24.280 -25.185 12.466 1.00 86.12 266 ALA A CA 1
ATOM 2016 C C . ALA A 1 266 ? -24.162 -25.336 13.990 1.00 86.12 266 ALA A C 1
ATOM 2018 O O . ALA A 1 266 ? -23.854 -26.416 14.489 1.00 86.12 266 ALA A O 1
ATOM 2019 N N . ARG A 1 267 ? -24.427 -24.259 14.735 1.00 87.88 267 ARG A N 1
ATOM 2020 C CA . ARG A 1 267 ? -24.348 -24.200 16.208 1.00 87.88 267 ARG A CA 1
ATOM 2021 C C . ARG A 1 267 ? -25.701 -24.338 16.900 1.00 87.88 267 ARG A C 1
ATOM 2023 O O . ARG A 1 267 ? -25.764 -24.380 18.123 1.00 87.88 267 ARG A O 1
ATOM 2030 N N . GLY A 1 268 ? -26.778 -24.403 16.127 1.00 85.75 268 GLY A N 1
ATOM 2031 C CA . GLY A 1 268 ? -28.128 -24.548 16.645 1.00 85.75 268 GLY A CA 1
ATOM 2032 C C . GLY A 1 268 ? -29.115 -24.985 15.573 1.00 85.75 268 GLY A C 1
ATOM 2033 O O . GLY A 1 268 ? -28.828 -24.943 14.372 1.00 85.75 268 GLY A O 1
ATOM 2034 N N . TRP A 1 269 ? -30.309 -25.371 16.023 1.00 86.81 269 TRP A N 1
ATOM 2035 C CA . TRP A 1 269 ? -31.359 -25.933 15.174 1.00 86.81 269 TRP A CA 1
ATOM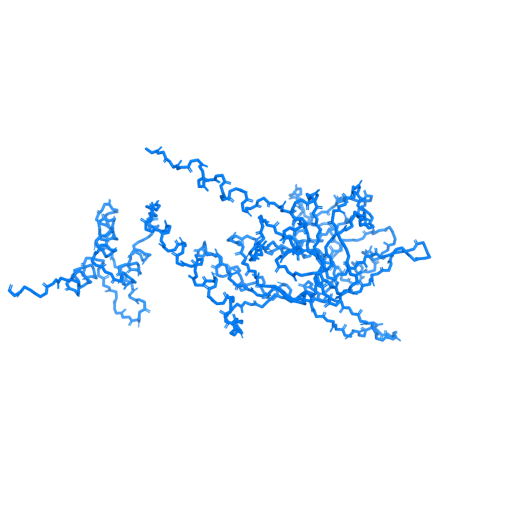 2036 C C . TRP A 1 269 ? -31.746 -25.027 13.996 1.00 86.81 269 TRP A C 1
ATOM 2038 O O . TRP A 1 269 ? -31.910 -25.515 12.882 1.00 86.81 269 TRP A O 1
ATOM 2048 N N . GLY A 1 270 ? -31.840 -23.710 14.214 1.00 81.50 270 GLY A N 1
ATOM 2049 C CA . GLY A 1 270 ? -32.199 -22.750 13.163 1.00 81.50 270 GLY A CA 1
ATOM 2050 C C . GLY A 1 270 ? -31.193 -22.720 12.008 1.00 81.50 270 GLY A C 1
ATOM 2051 O O . GLY A 1 270 ? -31.590 -22.778 10.846 1.00 81.50 270 GLY A O 1
ATOM 2052 N N . GLN A 1 271 ? -29.893 -22.719 12.323 1.00 81.00 271 GLN A N 1
ATOM 2053 C CA . GLN A 1 271 ? -28.817 -22.733 11.325 1.00 81.00 271 GLN A CA 1
ATOM 2054 C C . GLN A 1 271 ? -28.793 -24.053 10.545 1.00 81.00 271 GLN A C 1
ATOM 2056 O O . GLN A 1 271 ? -28.722 -24.044 9.316 1.00 81.00 271 GLN A O 1
ATOM 2061 N N . ALA A 1 272 ? -28.917 -25.183 11.250 1.00 86.06 272 ALA A N 1
ATOM 2062 C CA . ALA A 1 272 ? -28.971 -26.497 10.617 1.00 86.06 272 ALA A CA 1
ATOM 2063 C C . ALA A 1 272 ? -30.187 -26.606 9.681 1.00 86.06 272 ALA A C 1
ATOM 2065 O O . ALA A 1 272 ? -30.056 -27.021 8.532 1.00 86.06 272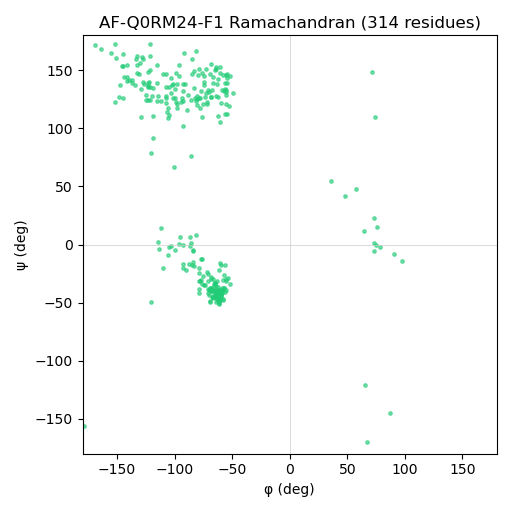 ALA A O 1
ATOM 2066 N N . ARG A 1 273 ? -31.367 -26.164 10.133 1.00 89.19 273 ARG A N 1
ATOM 2067 C CA . ARG A 1 273 ? -32.605 -26.208 9.345 1.00 89.19 273 ARG A CA 1
ATOM 2068 C C . ARG A 1 273 ? -32.533 -25.350 8.081 1.00 89.19 273 ARG A C 1
ATOM 2070 O O . ARG A 1 273 ? -32.972 -25.806 7.030 1.00 89.19 273 ARG A O 1
ATOM 2077 N N . LEU A 1 274 ? -31.943 -24.157 8.157 1.00 84.94 274 LEU A N 1
ATOM 2078 C CA . LEU A 1 274 ? -31.767 -23.274 7.000 1.00 84.94 274 LEU A CA 1
ATOM 2079 C C . LEU A 1 274 ? -30.964 -23.954 5.875 1.00 84.94 274 LEU A C 1
ATOM 2081 O O . LEU A 1 274 ? -31.375 -23.915 4.712 1.00 84.94 274 LEU A O 1
ATOM 2085 N N . ALA A 1 275 ? -29.846 -24.598 6.225 1.00 86.50 275 ALA A N 1
ATOM 2086 C CA . ALA A 1 275 ? -29.000 -25.314 5.271 1.00 86.50 275 ALA A CA 1
ATOM 2087 C C . ALA A 1 275 ? -29.714 -26.534 4.671 1.00 86.50 275 ALA A C 1
ATOM 2089 O O . ALA A 1 275 ? -29.714 -26.717 3.453 1.00 86.50 275 ALA A O 1
ATOM 2090 N N . VAL A 1 276 ? -30.419 -27.308 5.501 1.00 89.56 276 VAL A N 1
ATOM 2091 C CA . VAL A 1 276 ? -31.209 -28.464 5.048 1.00 89.56 276 VAL A CA 1
ATOM 2092 C C . VAL A 1 276 ? -32.334 -28.052 4.095 1.00 89.56 276 VAL A C 1
ATOM 2094 O O . VAL A 1 276 ? -32.531 -28.682 3.055 1.00 89.56 276 VAL A O 1
ATOM 2097 N N . ASP A 1 277 ? -33.058 -26.975 4.399 1.00 89.00 277 ASP A N 1
ATOM 2098 C CA . ASP A 1 277 ? -34.139 -26.491 3.537 1.00 89.00 277 ASP A CA 1
ATOM 2099 C C . ASP A 1 277 ? -33.607 -25.965 2.193 1.00 89.00 277 ASP A C 1
ATOM 2101 O O . ASP A 1 277 ? -34.286 -26.083 1.169 1.00 89.00 277 ASP A O 1
ATOM 2105 N N . HIS A 1 278 ? -32.382 -25.431 2.152 1.00 88.25 278 HIS A N 1
ATOM 2106 C CA . HIS A 1 278 ? -31.719 -25.105 0.888 1.00 88.25 278 HIS A CA 1
ATOM 2107 C C . HIS A 1 278 ? -31.324 -26.352 0.100 1.00 88.25 278 HIS A C 1
ATOM 2109 O O . HIS A 1 278 ? -31.664 -26.427 -1.078 1.00 88.25 278 HIS A O 1
ATOM 2115 N N . ALA A 1 279 ? -30.676 -27.336 0.732 1.00 89.81 279 ALA A N 1
ATOM 2116 C CA . ALA A 1 279 ? -30.300 -28.592 0.078 1.00 89.81 279 ALA A CA 1
ATOM 2117 C C . ALA A 1 279 ? -31.513 -29.294 -0.557 1.00 89.81 279 ALA A C 1
ATOM 2119 O O . ALA A 1 279 ? -31.427 -29.785 -1.683 1.00 89.81 279 ALA A O 1
ATOM 2120 N N . ARG A 1 280 ? -32.672 -29.265 0.119 1.00 92.12 280 ARG A N 1
ATOM 2121 C CA . ARG A 1 280 ? -33.949 -29.754 -0.426 1.00 92.12 280 ARG A CA 1
ATOM 2122 C C . ARG A 1 280 ? -34.381 -28.994 -1.673 1.00 92.12 280 ARG A C 1
ATOM 2124 O O . ARG A 1 280 ? -34.663 -29.619 -2.689 1.00 92.12 280 ARG A O 1
ATOM 2131 N N . ARG A 1 281 ? -34.411 -27.657 -1.620 1.00 88.12 281 ARG A N 1
ATOM 2132 C CA . ARG A 1 281 ? -34.799 -26.825 -2.774 1.00 88.12 281 ARG A CA 1
ATOM 2133 C C . ARG A 1 281 ? -33.841 -26.969 -3.957 1.00 88.12 281 ARG A C 1
ATOM 2135 O O . ARG A 1 281 ? -34.274 -26.836 -5.094 1.00 88.12 281 ARG A O 1
ATOM 2142 N N . ALA A 1 282 ? -32.564 -27.223 -3.689 1.00 85.31 282 ALA A N 1
ATOM 2143 C CA . ALA A 1 282 ? -31.535 -27.401 -4.707 1.00 85.31 282 ALA A CA 1
ATOM 2144 C C . ALA A 1 282 ? -31.462 -28.835 -5.273 1.00 85.31 282 ALA A C 1
ATOM 2146 O O . ALA A 1 282 ? -30.701 -29.073 -6.207 1.00 85.31 282 ALA A O 1
ATOM 2147 N N . GLY A 1 283 ? -32.234 -29.787 -4.732 1.00 92.25 283 GLY A N 1
ATOM 2148 C CA . GLY A 1 283 ? -32.222 -31.184 -5.179 1.00 92.25 283 GLY A CA 1
ATOM 2149 C C . GLY A 1 283 ? -30.971 -31.967 -4.762 1.00 92.25 283 GLY A C 1
ATOM 2150 O O . GLY A 1 283 ? -30.634 -32.962 -5.391 1.00 92.25 283 GLY A O 1
ATOM 2151 N N . TRP A 1 284 ? -30.271 -31.534 -3.710 1.00 95.50 284 TRP A N 1
ATOM 2152 C CA . TRP A 1 284 ? -28.976 -32.100 -3.301 1.00 95.50 284 TRP A CA 1
ATOM 2153 C C . TRP A 1 284 ? -29.058 -33.161 -2.211 1.00 95.50 284 TRP A C 1
ATOM 2155 O O . TRP A 1 284 ? -28.031 -33.681 -1.796 1.00 95.50 284 TRP A O 1
ATOM 2165 N N . MET A 1 285 ? -30.252 -33.502 -1.727 1.00 95.00 285 MET A N 1
ATOM 2166 C CA . MET A 1 285 ? -30.398 -34.430 -0.596 1.00 95.00 285 MET A CA 1
ATOM 2167 C C . MET A 1 285 ? -29.753 -35.802 -0.851 1.00 95.00 285 MET A C 1
ATOM 2169 O O . MET A 1 285 ? -29.230 -36.405 0.082 1.00 95.00 285 MET A O 1
ATOM 2173 N N . ASN A 1 286 ? -29.711 -36.241 -2.112 1.00 94.31 286 ASN A N 1
ATOM 2174 C CA . ASN A 1 286 ? -29.109 -37.512 -2.521 1.00 94.31 286 ASN A CA 1
ATOM 2175 C C . ASN A 1 286 ? -27.631 -37.390 -2.935 1.00 94.31 286 ASN A C 1
ATOM 2177 O O . ASN A 1 286 ? -27.024 -38.387 -3.319 1.00 94.31 286 ASN A O 1
ATOM 2181 N N . SER A 1 287 ? -27.045 -36.190 -2.899 1.00 93.44 287 SER A N 1
ATOM 2182 C CA . SER A 1 287 ? -25.634 -35.999 -3.233 1.00 93.44 287 SER A CA 1
ATOM 2183 C C . SER A 1 287 ? -24.750 -36.594 -2.141 1.00 93.44 287 SER A C 1
ATOM 2185 O O . SER A 1 287 ? -24.967 -36.339 -0.953 1.00 93.44 287 SER A O 1
ATOM 2187 N N . LEU A 1 288 ? -23.736 -37.353 -2.555 1.00 95.38 288 LEU A N 1
ATOM 2188 C CA . LEU A 1 288 ? -22.684 -37.834 -1.667 1.00 95.38 288 LEU A CA 1
ATOM 2189 C C . LEU A 1 288 ? -21.699 -36.703 -1.376 1.00 95.38 288 LEU A C 1
ATOM 2191 O O . LEU A 1 288 ? -21.249 -36.009 -2.288 1.00 95.38 288 LEU A O 1
ATOM 2195 N N . VAL A 1 289 ? -21.379 -36.527 -0.100 1.00 93.19 289 VAL A N 1
ATOM 2196 C CA . VAL A 1 289 ? -20.468 -35.498 0.402 1.00 93.19 289 VAL A CA 1
ATOM 2197 C C . VAL A 1 289 ? -19.454 -36.125 1.343 1.00 93.19 289 VAL A C 1
ATOM 2199 O O . VAL A 1 289 ? -19.756 -37.083 2.059 1.00 93.19 289 VAL A O 1
ATOM 2202 N N . THR A 1 290 ? -18.242 -35.581 1.347 1.00 91.12 290 THR A N 1
ATOM 2203 C CA . THR A 1 290 ? -17.170 -36.071 2.218 1.00 91.12 290 THR A CA 1
ATOM 2204 C C . THR A 1 290 ? -17.155 -35.238 3.500 1.00 91.12 290 THR A C 1
ATOM 2206 O O . THR A 1 290 ? -17.003 -34.016 3.414 1.00 91.12 290 THR A O 1
ATOM 2209 N N . PRO A 1 291 ? -17.298 -35.845 4.693 1.00 78.31 291 PRO A N 1
ATOM 2210 C CA . PRO A 1 291 ? -17.223 -35.111 5.952 1.00 78.31 291 PRO A CA 1
ATOM 2211 C C . PRO A 1 291 ? -15.846 -34.466 6.142 1.00 78.31 291 PRO A C 1
ATOM 2213 O O . PRO A 1 291 ? -14.820 -35.083 5.856 1.00 78.31 291 PRO A O 1
ATOM 2216 N N . ALA A 1 292 ? -15.810 -33.262 6.717 1.00 72.31 292 ALA A N 1
ATOM 2217 C CA . ALA A 1 292 ? -14.568 -32.519 6.961 1.00 72.31 292 ALA A CA 1
ATOM 2218 C C . ALA A 1 292 ? -13.550 -33.254 7.867 1.00 72.31 292 ALA A C 1
ATOM 2220 O O . ALA A 1 292 ? -12.374 -32.908 7.868 1.00 72.31 292 ALA A O 1
ATOM 2221 N N . GLY A 1 293 ? -13.983 -34.269 8.627 1.00 73.56 293 GLY A N 1
ATOM 2222 C CA . GLY A 1 293 ? -13.123 -35.078 9.500 1.00 73.56 293 GLY A CA 1
ATOM 2223 C C . GLY A 1 293 ? -12.437 -36.273 8.829 1.00 73.56 293 GLY A C 1
ATOM 2224 O O . GLY A 1 293 ? -11.704 -36.981 9.510 1.00 73.56 293 GLY A O 1
ATOM 2225 N N . GLY A 1 294 ? -12.672 -36.510 7.532 1.00 70.81 294 GLY A N 1
ATOM 2226 C CA . GLY A 1 294 ? -12.220 -37.724 6.850 1.00 70.81 294 GLY A CA 1
ATOM 2227 C C . GLY A 1 294 ? -13.066 -38.933 7.258 1.00 70.81 294 GLY A C 1
ATOM 2228 O O . GLY A 1 294 ? -13.012 -39.414 8.384 1.00 70.81 294 GLY A O 1
ATOM 2229 N N . GLY A 1 295 ? -13.886 -39.419 6.334 1.00 83.31 295 GLY A N 1
ATOM 2230 C CA . GLY A 1 295 ? -14.779 -40.558 6.529 1.00 83.31 295 GLY A CA 1
ATOM 2231 C C . GLY A 1 295 ? -15.370 -41.002 5.191 1.00 83.31 295 GLY A C 1
ATOM 2232 O O . GLY A 1 295 ? -15.156 -40.316 4.185 1.00 83.31 295 GLY A O 1
ATOM 2233 N N . PRO A 1 296 ? -16.088 -42.138 5.144 1.00 90.50 296 PRO A N 1
ATOM 2234 C CA . PRO A 1 296 ? -16.771 -42.554 3.926 1.00 90.50 296 PRO A CA 1
ATOM 2235 C C . PRO A 1 296 ? -17.759 -41.463 3.474 1.00 90.50 296 PRO A C 1
ATOM 2237 O O . PRO A 1 296 ? -18.342 -40.785 4.329 1.00 90.50 296 PRO A O 1
ATOM 2240 N N . PRO A 1 297 ? -17.955 -41.272 2.156 1.00 92.75 297 PRO A N 1
ATOM 2241 C CA . PRO A 1 297 ? -18.972 -40.361 1.654 1.00 92.75 297 PRO A CA 1
ATOM 2242 C C . PRO A 1 297 ? -20.341 -40.735 2.222 1.00 92.75 297 PRO A C 1
ATOM 2244 O O . PRO A 1 297 ? -20.736 -41.899 2.179 1.00 92.75 297 PRO A O 1
ATOM 2247 N N . VAL A 1 298 ? -21.059 -39.744 2.738 1.00 94.56 298 VAL A N 1
ATOM 2248 C CA . VAL A 1 298 ? -22.431 -39.896 3.240 1.00 94.56 298 VAL A CA 1
ATOM 2249 C C . VAL A 1 298 ? -23.368 -39.069 2.382 1.00 94.56 298 VAL A C 1
ATOM 2251 O O . VAL A 1 298 ? -22.952 -38.080 1.773 1.00 94.56 298 VAL A O 1
ATOM 2254 N N . SER A 1 299 ? -24.642 -39.444 2.326 1.00 95.62 299 SER A N 1
ATOM 2255 C CA . SER A 1 299 ? -25.623 -38.578 1.679 1.00 95.62 299 SER A CA 1
ATOM 2256 C C . SER A 1 299 ? -25.854 -37.315 2.513 1.00 95.62 299 SER A C 1
ATOM 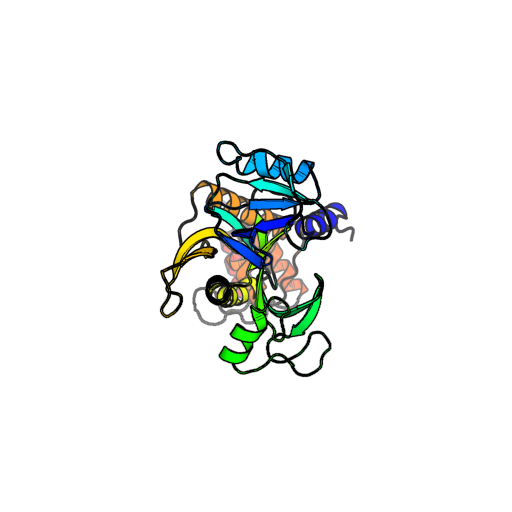2258 O O . SER A 1 299 ? -25.851 -37.336 3.750 1.00 95.62 299 SER A O 1
ATOM 2260 N N . LEU A 1 300 ? -26.119 -36.195 1.840 1.00 92.81 300 LEU A N 1
ATOM 2261 C CA . LEU A 1 300 ? -26.554 -34.963 2.504 1.00 92.81 300 LEU A CA 1
ATOM 2262 C C . LEU A 1 300 ? -27.804 -35.182 3.369 1.00 92.81 300 LEU A C 1
ATOM 2264 O O . LEU A 1 300 ? -27.962 -34.532 4.401 1.00 92.81 300 LEU A O 1
ATOM 2268 N N . GLN A 1 301 ? -28.679 -36.107 2.973 1.00 95.38 301 GLN A N 1
ATOM 2269 C CA . GLN A 1 301 ? -29.850 -36.500 3.747 1.00 95.38 301 GLN A CA 1
ATOM 2270 C C . GLN A 1 301 ? -29.497 -37.143 5.089 1.00 95.38 301 GLN A C 1
ATOM 2272 O O . GLN A 1 301 ? -30.084 -36.765 6.106 1.00 95.38 301 GLN A O 1
ATOM 2277 N N . GLU A 1 302 ? -28.555 -38.083 5.110 1.00 93.81 302 GLU A N 1
ATOM 2278 C CA . GLU A 1 302 ? -28.095 -38.724 6.346 1.00 93.81 302 GLU A CA 1
ATOM 2279 C C . GLU A 1 302 ? -27.427 -37.708 7.270 1.00 93.81 302 GLU A C 1
ATOM 2281 O O . GLU A 1 302 ? -27.770 -37.631 8.452 1.00 93.81 302 GLU A O 1
ATOM 2286 N N . LEU A 1 303 ? -26.555 -36.861 6.713 1.00 93.56 303 LEU A N 1
ATOM 2287 C CA . LEU A 1 303 ? -25.869 -35.806 7.455 1.00 93.56 303 LEU A CA 1
ATOM 2288 C C . LEU A 1 303 ? -26.855 -34.797 8.070 1.00 93.56 303 LEU A C 1
ATOM 2290 O O . LEU A 1 303 ? -26.743 -34.426 9.240 1.00 93.56 303 LEU A O 1
ATOM 2294 N N . ALA A 1 304 ? -27.856 -34.378 7.293 1.00 93.69 304 ALA A N 1
ATOM 2295 C CA . ALA A 1 304 ? -28.923 -33.488 7.735 1.00 93.69 304 ALA A CA 1
ATOM 2296 C C . ALA A 1 304 ? -29.751 -34.096 8.873 1.00 93.69 304 ALA A C 1
ATOM 2298 O O . ALA A 1 304 ? -30.033 -33.420 9.867 1.00 93.69 304 ALA A O 1
ATOM 2299 N N . ALA A 1 305 ? -30.153 -35.361 8.727 1.00 93.94 305 ALA A N 1
ATOM 2300 C CA . ALA A 1 305 ? -30.941 -36.066 9.729 1.00 93.94 305 ALA A CA 1
ATOM 2301 C C . ALA A 1 305 ? -30.169 -36.191 11.044 1.00 93.94 305 ALA A C 1
ATOM 2303 O O . ALA A 1 305 ? -30.724 -35.924 12.110 1.00 93.94 305 ALA A O 1
ATOM 2304 N N . ASP A 1 306 ? -28.887 -36.542 10.963 1.00 93.06 306 ASP A N 1
ATOM 2305 C CA . ASP A 1 306 ? -28.036 -36.662 12.135 1.00 93.06 306 ASP A CA 1
ATOM 2306 C C . ASP A 1 306 ? -27.875 -35.330 12.867 1.00 93.06 306 ASP A C 1
ATOM 2308 O O . ASP A 1 306 ? -28.169 -35.217 14.061 1.00 93.06 306 ASP A O 1
ATOM 2312 N N . ARG A 1 307 ? -27.553 -34.266 12.125 1.00 92.69 307 ARG A N 1
ATOM 2313 C CA . ARG A 1 307 ? -27.364 -32.948 12.725 1.00 92.69 307 ARG A CA 1
ATOM 2314 C C . ARG A 1 307 ? -28.640 -32.398 13.351 1.00 92.69 307 ARG A C 1
ATOM 2316 O O . ARG A 1 307 ? -28.602 -31.872 14.462 1.00 92.69 307 ARG A O 1
ATOM 2323 N N . LEU A 1 308 ? -29.786 -32.535 12.688 1.00 92.44 308 LEU A N 1
ATOM 2324 C CA . LEU A 1 308 ? -31.058 -32.071 13.247 1.00 92.44 308 LEU A CA 1
ATOM 2325 C C . LEU A 1 308 ? -31.454 -32.854 14.507 1.00 92.44 308 LEU A C 1
ATOM 2327 O O . LEU A 1 308 ? -32.013 -32.249 15.423 1.00 92.44 308 LEU A O 1
ATOM 2331 N N . ARG A 1 309 ? -31.120 -34.152 14.596 1.00 92.38 309 ARG A N 1
ATOM 2332 C CA . ARG A 1 309 ? -31.303 -34.943 15.826 1.00 92.38 309 ARG A CA 1
ATOM 2333 C C . ARG A 1 309 ? -30.454 -34.416 16.978 1.00 92.38 309 ARG A C 1
ATOM 2335 O O . ARG A 1 309 ? -30.983 -34.307 18.078 1.00 92.38 309 ARG A O 1
ATOM 2342 N N . THR A 1 310 ? -29.201 -34.012 16.733 1.00 90.88 310 THR A N 1
ATOM 2343 C CA . THR A 1 310 ? -28.342 -33.445 17.798 1.00 90.88 310 THR A CA 1
ATOM 2344 C C . THR A 1 310 ? -28.898 -32.164 18.427 1.00 90.88 310 THR A C 1
ATOM 2346 O O . THR A 1 310 ? -28.552 -31.841 19.559 1.00 90.88 310 THR A O 1
ATOM 2349 N N . PHE A 1 311 ? -29.785 -31.452 17.725 1.00 88.75 311 PHE A N 1
ATOM 2350 C CA . PHE A 1 311 ? -30.428 -30.234 18.220 1.00 88.75 311 PHE A CA 1
ATOM 2351 C C . PHE A 1 311 ? -31.890 -30.416 18.636 1.00 88.75 311 PHE A C 1
ATOM 2353 O O . PHE A 1 311 ? -32.517 -29.449 19.073 1.00 88.75 311 PHE A O 1
ATOM 2360 N N . ALA A 1 312 ? -32.465 -31.610 18.479 1.00 81.56 312 ALA A N 1
ATOM 2361 C CA . ALA A 1 312 ? -33.824 -31.857 18.929 1.00 81.56 312 ALA A CA 1
ATOM 2362 C C . ALA A 1 312 ? -33.848 -31.829 20.469 1.00 81.56 312 ALA A C 1
ATOM 2364 O O . ALA A 1 312 ? -33.057 -32.539 21.095 1.00 81.56 312 ALA A O 1
ATOM 2365 N N . PRO A 1 313 ? -34.727 -31.033 21.106 1.00 67.62 313 PRO A N 1
ATOM 2366 C CA . PRO A 1 313 ? -34.875 -31.088 22.552 1.00 67.62 313 PRO A CA 1
ATOM 2367 C C . PRO A 1 313 ? -35.279 -32.511 22.945 1.00 67.62 313 PRO A C 1
ATOM 2369 O O . PRO A 1 313 ? -36.172 -33.096 22.324 1.00 67.62 313 PRO A O 1
ATOM 2372 N N . ALA A 1 314 ? -34.611 -33.074 23.956 1.00 61.25 314 ALA A N 1
ATOM 2373 C CA . ALA A 1 314 ? -35.013 -34.344 24.542 1.00 61.25 314 ALA A CA 1
ATOM 2374 C C . ALA A 1 314 ? -36.481 -34.210 24.958 1.00 61.25 314 ALA A C 1
ATOM 2376 O O . ALA A 1 314 ? -36.800 -33.398 25.826 1.00 61.25 314 ALA A O 1
ATOM 2377 N N . ARG A 1 315 ? -37.378 -34.939 24.285 1.00 51.25 315 ARG A N 1
ATOM 2378 C CA . ARG A 1 315 ? -38.794 -34.975 24.656 1.00 51.25 315 ARG A CA 1
ATOM 2379 C C . ARG A 1 315 ? -38.862 -35.531 26.082 1.00 51.25 315 ARG A C 1
ATOM 2381 O O . ARG A 1 315 ? -38.589 -36.712 26.275 1.00 51.25 315 ARG A O 1
ATOM 2388 N N . ARG A 1 316 ? -39.128 -34.661 27.055 1.00 43.47 316 ARG A N 1
ATOM 2389 C CA . ARG A 1 316 ? -39.615 -35.030 28.386 1.00 43.47 316 ARG A CA 1
ATOM 2390 C C . ARG A 1 316 ? -41.124 -34.886 28.388 1.00 43.47 316 ARG A C 1
ATOM 2392 O O . ARG A 1 316 ? -41.599 -33.938 27.722 1.00 43.47 316 ARG A O 1
#

Sequence (316 aa):
MTRDITETFRLQQAYRRAGAIHVGEAIPEDGHARAVPLETLRFSTQSRQIAQTVAATLGLRPGASLERWTPLGARSPRWRVDTAARWVPVVLPPGEAITQIWQLWRRGHPVRSCDGVTQSSGSTCACPDDEAVRQVGAHQPRPTACALYSRVTVLVEGLPGSWMLTCTGRYGARHLATVAWRIRHTAVQGGHTPAVLAVELTTVELGQEEAAVIAVPRLELAEDRPLPPGVEAAARQRRAVVAGSAEATGRRWASAQECAEAICAARGWGQARLAVDHARRAGWMNSLVTPAGGGPPVSLQELAADRLRTFAPARR

InterPro domains:
  IPR043991 Recombination directionality factor-like [PF18897] (19-220)

Secondary structure (DSSP, 8-state):
----HHHHHHHHHHHSEEEEEEEEEEEEETTEEEEEEEEEEEEEES-HHHHHHHHHHH-BPTT---EEE--TT-SS-EEEEEBS-SEEEEEEPSS-SEEEEEEEEETTEEEEEE-SSBBTTSSBP-S-S-HHHHHHHHSSSS--SPEEEEEEEEEETTS-SEEEEEE-SHHHHHHHHHHHHHHHHHHTTT--EEEEEEEEEEEE--TTSPPEEEEEEEEEETTTSPPPHHHHHHHHHHHHHHHHHHHHHTPPPSSHHHHHHHHHH--SHHHHHHHHHHHHHTT-TT-EE--TT--S-EEHHHHHHHHHHHTS----

pLDDT: mean 82.24, std 15.47, range [36.09, 97.56]

Foldseek 3Di:
DCPPVVVVVQVVFQAPAFWAKDQWAFDDDPNDTDIGGDQAIKTKGADPVLLVQCCVPQNADVPDDFDFDAGVLRPGTITMGHGPHQKFKWKQAFDCQKDKWWFQDDSSDTPWIGNQAATPVGHGHPADPDPVCQVVQCPDPRRPGTFIKMKGWIRTPSGIHIYIYIDRDPQQVVQSVVVSVVSNVVSVVSDIWIWMWGWDWDWDDPPPDDTDTHIHIHIGTCVRDPDDPVSVVVVVVVVVVVVVVCVVPLDQDPDLQSLLVQLVVDPALVSLVSSVVSCVVVVQQQPFYADPVGDGTDGVVVSSVVSNVVHDPDDD

Radius of gyration: 24.49 Å; Cα contacts (8 Å, |Δi|>4): 558; chains: 1; bounding box: 71×62×55 Å

Organism: Frankia alni (strain DSM 45986 / CECT 9034 / ACN14a) (NCBI:txid326424)

Mean predicted aligned error: 14.61 Å